Protein AF-A0A3C7Z997-F1 (afdb_monomer)

Solvent-accessible surface area (backbone atoms only — not comparable to full-atom values): 14525 Å² total; per-residue (Å²): 132,84,80,77,73,88,66,77,53,69,56,39,56,53,52,32,52,53,44,52,52,50,52,52,46,49,53,51,42,45,44,62,68,46,45,50,57,52,56,57,49,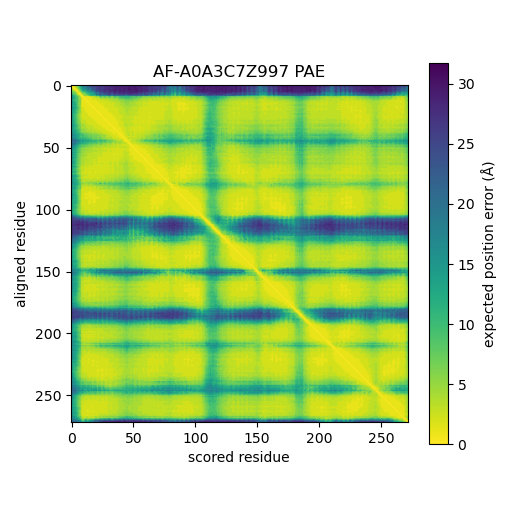61,74,43,88,86,49,63,55,70,59,52,53,50,49,51,52,48,51,50,46,44,67,45,44,28,28,52,53,24,19,54,45,26,30,70,34,44,67,58,92,52,65,60,56,24,52,26,28,5,39,51,32,15,56,36,24,48,30,35,28,52,28,32,41,59,76,42,60,67,87,73,80,65,67,91,76,50,95,62,66,59,71,61,49,51,38,41,48,50,20,33,54,53,29,44,50,55,48,48,53,51,28,54,57,46,42,76,71,57,61,76,74,68,55,56,68,75,36,64,71,54,38,50,50,40,50,51,19,47,53,38,44,61,48,43,61,57,66,78,38,57,94,72,67,64,83,82,57,55,59,72,54,48,54,58,51,50,43,25,50,52,40,32,65,70,50,63,85,51,101,62,55,75,61,37,41,46,44,50,12,45,52,48,34,48,56,14,51,54,41,21,55,43,38,35,53,53,37,52,74,70,66,48,58,83,73,68,30,53,56,61,11,50,51,52,10,50,50,52,27,50,50,53,52,50,64,62,66,60,80,128

Structure (mmCIF, N/CA/C/O backbone):
data_AF-A0A3C7Z997-F1
#
_entry.id   AF-A0A3C7Z997-F1
#
loop_
_atom_site.group_PDB
_atom_site.id
_atom_site.type_symbol
_atom_site.label_atom_id
_atom_site.label_alt_id
_atom_site.label_comp_id
_atom_site.label_asym_id
_atom_site.label_entity_id
_atom_site.label_seq_id
_atom_site.pdbx_PDB_ins_code
_atom_site.Cartn_x
_atom_site.Cartn_y
_atom_site.Cartn_z
_atom_site.occupancy
_atom_site.B_iso_or_equiv
_atom_site.auth_seq_id
_atom_site.auth_comp_id
_atom_site.auth_asym_id
_atom_site.auth_atom_id
_atom_site.pdbx_PDB_model_num
ATOM 1 N N . MET A 1 1 ? -17.925 -1.726 36.553 1.00 39.44 1 MET A N 1
ATOM 2 C CA . MET A 1 1 ? -17.109 -1.584 35.320 1.00 39.44 1 MET A CA 1
ATOM 3 C C . MET A 1 1 ? -16.508 -2.938 34.944 1.00 39.44 1 MET A C 1
ATOM 5 O O . MET A 1 1 ? -15.571 -3.377 35.598 1.00 39.44 1 MET A O 1
ATOM 9 N N . LYS A 1 2 ? -17.053 -3.644 33.942 1.00 30.91 2 LYS A N 1
ATOM 10 C CA . LYS A 1 2 ? -16.451 -4.901 33.456 1.00 30.91 2 LYS A CA 1
ATOM 11 C C . LYS A 1 2 ? -15.163 -4.574 32.692 1.00 30.91 2 LYS A C 1
ATOM 13 O O . LYS A 1 2 ? -15.223 -3.884 31.678 1.00 30.91 2 LYS A O 1
ATOM 18 N N . LYS A 1 3 ? -14.017 -5.065 33.182 1.00 34.75 3 LYS A N 1
ATOM 19 C CA . LYS A 1 3 ? -12.749 -5.108 32.436 1.00 34.75 3 LYS A CA 1
ATOM 20 C C . LYS A 1 3 ? -13.008 -5.862 31.131 1.00 34.75 3 LYS A C 1
ATOM 22 O O . LYS A 1 3 ? -13.221 -7.070 31.147 1.00 34.75 3 LYS A O 1
ATOM 27 N N . THR A 1 4 ? -13.044 -5.152 30.009 1.00 37.94 4 THR A N 1
ATOM 28 C CA . THR A 1 4 ? -13.045 -5.775 28.687 1.00 37.94 4 THR A CA 1
ATOM 29 C C . THR A 1 4 ? -11.708 -6.489 28.521 1.00 37.94 4 THR A C 1
ATOM 31 O O . THR A 1 4 ? -10.643 -5.874 28.572 1.00 37.94 4 THR A O 1
ATOM 34 N N . ASN A 1 5 ? -11.773 -7.818 28.439 1.00 34.97 5 ASN A N 1
ATOM 35 C CA . ASN A 1 5 ? -10.609 -8.687 28.412 1.00 34.97 5 ASN A CA 1
ATOM 36 C C . ASN A 1 5 ? -9.626 -8.285 27.311 1.00 34.97 5 ASN A C 1
ATOM 38 O O . ASN A 1 5 ? -9.986 -7.929 26.191 1.00 34.97 5 ASN A O 1
ATOM 42 N N . ASN A 1 6 ? -8.352 -8.343 27.684 1.00 43.28 6 ASN A N 1
ATOM 43 C CA . ASN A 1 6 ? -7.211 -7.836 26.943 1.00 43.28 6 ASN A CA 1
ATOM 44 C C . ASN A 1 6 ? -6.765 -8.735 25.778 1.00 43.28 6 ASN A C 1
ATOM 46 O O . ASN A 1 6 ? -5.606 -8.672 25.377 1.00 43.28 6 ASN A O 1
ATOM 50 N N . THR A 1 7 ? -7.655 -9.533 25.199 1.00 44.59 7 THR A N 1
ATOM 51 C CA . THR A 1 7 ? -7.336 -10.355 24.033 1.00 44.59 7 THR A CA 1
ATOM 52 C C . THR A 1 7 ? -7.136 -9.478 22.791 1.00 44.59 7 THR A C 1
ATOM 54 O O . THR A 1 7 ? -7.883 -8.515 22.583 1.00 44.59 7 THR A O 1
ATOM 57 N N . PRO A 1 8 ? -6.127 -9.770 21.949 1.00 55.41 8 PRO A N 1
ATOM 58 C CA . PRO A 1 8 ? -6.068 -9.216 20.604 1.00 55.41 8 PRO A CA 1
ATOM 59 C C . PRO A 1 8 ? -7.380 -9.534 19.902 1.00 55.41 8 PRO A C 1
ATOM 61 O O . PRO A 1 8 ? -7.792 -10.697 19.875 1.00 55.41 8 PRO A O 1
ATOM 64 N N . THR A 1 9 ? -8.041 -8.531 19.333 1.00 76.75 9 THR A N 1
ATOM 65 C CA . THR A 1 9 ? -9.209 -8.816 18.505 1.00 76.75 9 THR A CA 1
ATOM 66 C C . THR A 1 9 ? -8.720 -9.617 17.298 1.00 76.75 9 THR A C 1
ATOM 68 O O . THR A 1 9 ? -7.679 -9.311 16.711 1.00 76.75 9 THR A O 1
ATOM 71 N N . LEU A 1 10 ? -9.445 -10.676 16.934 1.00 82.69 10 LEU A N 1
ATOM 72 C CA . LEU A 1 10 ? -9.149 -11.502 15.757 1.00 82.69 10 LEU A CA 1
ATOM 73 C C . LEU A 1 10 ? -8.899 -10.631 14.507 1.00 82.69 10 LEU A C 1
ATOM 75 O O . LEU A 1 10 ? -8.001 -10.903 13.716 1.00 82.69 10 LEU A O 1
ATOM 79 N N . ARG A 1 11 ? -9.616 -9.505 14.413 1.00 83.88 11 ARG A N 1
ATOM 80 C CA . ARG A 1 11 ? -9.457 -8.461 13.397 1.00 83.88 11 ARG A CA 1
ATOM 81 C C . ARG A 1 11 ? -8.046 -7.873 13.296 1.00 83.88 11 ARG A C 1
ATOM 83 O O . ARG A 1 11 ? -7.573 -7.677 12.176 1.00 83.88 11 ARG A O 1
ATOM 90 N N . HIS A 1 12 ? -7.383 -7.580 14.419 1.00 90.12 12 HIS A N 1
ATOM 91 C CA . HIS A 1 12 ? -6.012 -7.057 14.396 1.00 90.12 12 HIS A CA 1
ATOM 92 C C . HIS A 1 12 ? -5.077 -8.089 13.766 1.00 90.12 12 HIS A C 1
ATOM 94 O O . HIS A 1 12 ? -4.364 -7.772 12.822 1.00 90.12 12 HIS A O 1
ATOM 100 N N . LYS A 1 13 ? -5.170 -9.348 14.217 1.00 90.75 13 LYS A N 1
ATOM 101 C CA . LYS A 1 13 ? -4.348 -10.449 13.699 1.00 90.75 13 LYS A CA 1
ATOM 102 C C . LYS A 1 13 ? -4.553 -10.665 12.200 1.00 90.75 13 LYS A C 1
ATOM 104 O O . LYS A 1 13 ? -3.574 -10.713 11.470 1.00 90.75 13 LYS A O 1
ATOM 109 N N . ILE A 1 14 ? -5.806 -10.746 11.743 1.00 92.25 14 ILE A N 1
ATOM 110 C CA . ILE A 1 14 ? -6.120 -10.945 10.319 1.00 92.25 14 ILE A CA 1
ATOM 111 C C . ILE A 1 14 ? -5.542 -9.803 9.478 1.00 92.25 14 ILE A C 1
ATOM 113 O O . ILE A 1 14 ? -4.886 -10.057 8.477 1.00 92.25 14 ILE A O 1
ATOM 117 N N . THR A 1 15 ? -5.732 -8.549 9.898 1.00 94.12 15 THR A N 1
ATOM 118 C CA . THR A 1 15 ? -5.207 -7.400 9.141 1.00 94.12 15 THR A CA 1
ATOM 119 C C . THR A 1 15 ? -3.686 -7.402 9.094 1.00 94.12 15 THR A C 1
ATOM 121 O O . THR A 1 15 ? -3.120 -7.146 8.040 1.00 94.12 15 THR A O 1
ATOM 124 N N . THR A 1 16 ? -3.023 -7.734 10.201 1.00 95.44 16 THR A N 1
ATOM 125 C CA . THR A 1 16 ? -1.563 -7.836 10.238 1.00 95.44 16 THR A CA 1
ATOM 126 C C . THR A 1 16 ? -1.045 -8.940 9.315 1.00 95.44 16 THR A C 1
ATOM 128 O O . THR A 1 16 ? -0.110 -8.696 8.562 1.00 95.44 16 THR A O 1
ATOM 131 N N . ILE A 1 17 ? -1.672 -10.123 9.321 1.00 95.44 17 ILE A N 1
ATOM 132 C CA . ILE A 1 17 ? -1.280 -11.246 8.451 1.00 95.44 17 ILE A CA 1
ATOM 133 C C . ILE A 1 17 ? -1.425 -10.862 6.977 1.00 95.44 17 ILE A C 1
ATOM 135 O O . ILE A 1 17 ? -0.476 -11.026 6.216 1.00 95.44 17 ILE A O 1
ATOM 139 N N . PHE A 1 18 ? -2.576 -10.308 6.583 1.00 95.94 18 PHE A N 1
ATOM 140 C CA . PHE A 1 18 ? -2.790 -9.861 5.204 1.00 95.94 18 PHE A CA 1
ATOM 141 C C . PHE A 1 18 ? -1.840 -8.726 4.815 1.00 95.94 18 PHE A C 1
ATOM 143 O O . PHE A 1 18 ? -1.310 -8.743 3.712 1.00 95.94 18 PHE A O 1
ATOM 150 N N . GLY A 1 19 ? -1.573 -7.777 5.716 1.00 96.06 19 GLY A N 1
ATOM 151 C CA . GLY A 1 19 ? -0.616 -6.698 5.474 1.00 96.06 19 GLY A CA 1
ATOM 152 C C . GLY A 1 19 ? 0.798 -7.210 5.203 1.00 96.06 19 GLY A C 1
ATOM 153 O O . GLY A 1 19 ? 1.418 -6.792 4.231 1.00 96.06 19 GLY A O 1
ATOM 154 N N . TYR A 1 20 ? 1.295 -8.152 6.009 1.00 97.00 20 TYR A N 1
ATOM 155 C CA . TYR A 1 20 ? 2.614 -8.753 5.787 1.00 97.00 20 TYR A CA 1
ATOM 156 C C . TYR A 1 20 ? 2.667 -9.615 4.529 1.00 97.00 20 TYR A C 1
ATOM 158 O O . TYR A 1 20 ? 3.637 -9.527 3.781 1.00 97.00 20 TYR A O 1
ATOM 166 N N . ALA A 1 21 ? 1.631 -10.421 4.282 1.00 96.81 21 ALA A N 1
ATOM 167 C CA . ALA A 1 21 ? 1.555 -11.252 3.086 1.00 96.81 21 ALA A CA 1
ATOM 168 C C . ALA A 1 21 ? 1.551 -10.393 1.814 1.00 96.81 21 ALA A C 1
ATOM 170 O O . ALA A 1 21 ? 2.314 -10.670 0.894 1.00 96.81 21 ALA A O 1
ATOM 171 N N . LEU A 1 22 ? 0.761 -9.314 1.792 1.00 94.94 22 LEU A N 1
ATOM 172 C CA . LEU A 1 22 ? 0.744 -8.371 0.677 1.00 94.94 22 LEU A CA 1
ATOM 173 C C . LEU A 1 22 ? 2.076 -7.657 0.509 1.00 94.94 22 LEU A C 1
ATOM 175 O O . LEU A 1 22 ? 2.561 -7.572 -0.609 1.00 94.94 22 LEU A O 1
ATOM 179 N N . PHE A 1 23 ? 2.694 -7.181 1.591 1.00 95.56 23 PHE A N 1
ATOM 180 C CA . PHE A 1 23 ? 4.002 -6.538 1.498 1.00 95.56 23 PHE A CA 1
ATOM 181 C C . PHE A 1 23 ? 5.059 -7.487 0.914 1.00 95.56 23 PHE A C 1
ATOM 183 O O . PHE A 1 23 ? 5.775 -7.113 -0.011 1.00 95.56 23 PHE A O 1
ATOM 190 N N . GLY A 1 24 ? 5.109 -8.736 1.389 1.00 96.44 24 GLY A N 1
ATOM 191 C CA . GLY A 1 24 ? 5.995 -9.758 0.831 1.00 96.44 24 GLY A CA 1
ATOM 192 C C . GLY A 1 24 ? 5.706 -10.046 -0.645 1.00 96.44 24 GLY A C 1
ATOM 193 O O . GLY A 1 24 ? 6.636 -10.140 -1.441 1.00 96.44 24 GLY A O 1
ATOM 194 N N . ALA A 1 25 ? 4.429 -10.118 -1.025 1.00 95.38 25 ALA A N 1
ATOM 195 C CA . ALA A 1 25 ? 4.017 -10.327 -2.408 1.00 95.38 25 ALA A CA 1
ATOM 196 C C . ALA A 1 25 ? 4.357 -9.133 -3.321 1.00 95.38 25 ALA A C 1
ATOM 198 O O . ALA A 1 25 ? 4.796 -9.356 -4.443 1.00 95.38 25 ALA A O 1
ATOM 199 N N . VAL A 1 26 ? 4.246 -7.887 -2.842 1.00 94.12 26 VAL A N 1
ATOM 200 C CA . VAL A 1 26 ? 4.698 -6.683 -3.568 1.00 94.12 26 VAL A CA 1
ATOM 201 C C . VAL A 1 26 ? 6.207 -6.724 -3.803 1.00 94.12 26 VAL A C 1
ATOM 203 O O . VAL A 1 26 ? 6.654 -6.496 -4.925 1.00 94.12 26 VAL A O 1
ATOM 206 N N . VAL A 1 27 ? 6.996 -7.044 -2.771 1.00 95.06 27 VAL A N 1
ATOM 207 C CA . VAL A 1 27 ? 8.458 -7.164 -2.900 1.00 95.06 27 VAL A CA 1
ATOM 208 C C . VAL A 1 27 ? 8.819 -8.261 -3.899 1.00 95.06 27 VAL A C 1
ATOM 210 O O . VAL A 1 27 ? 9.643 -8.037 -4.781 1.00 95.06 27 VAL A O 1
ATOM 213 N N . LEU A 1 28 ? 8.182 -9.430 -3.800 1.00 95.00 28 LEU A N 1
ATOM 214 C CA . LEU A 1 28 ? 8.414 -10.537 -4.724 1.00 95.00 28 LEU A CA 1
ATOM 215 C C . LEU A 1 28 ? 8.028 -10.172 -6.163 1.00 95.00 28 LEU A C 1
ATOM 217 O O . LEU A 1 28 ? 8.800 -10.442 -7.079 1.00 95.00 28 LEU A O 1
ATOM 221 N N . SER A 1 29 ? 6.874 -9.527 -6.349 1.00 92.88 29 SER A N 1
ATOM 222 C CA . SER A 1 29 ? 6.425 -9.019 -7.646 1.00 92.88 29 SER A CA 1
ATOM 223 C C . SER A 1 29 ? 7.482 -8.097 -8.243 1.00 92.88 29 SER A C 1
ATOM 225 O O . SER A 1 29 ? 7.965 -8.358 -9.334 1.00 92.88 29 SER A O 1
ATOM 227 N N . PHE A 1 30 ? 7.944 -7.095 -7.493 1.00 91.31 30 PHE A N 1
ATOM 228 C CA . PHE A 1 30 ? 8.973 -6.157 -7.946 1.00 91.31 30 PHE A CA 1
ATOM 229 C C . PHE A 1 30 ? 10.302 -6.820 -8.315 1.00 91.31 30 PHE A C 1
ATOM 231 O O . PHE A 1 30 ? 10.925 -6.459 -9.317 1.00 91.31 30 PHE A O 1
ATOM 238 N N . LEU A 1 31 ? 10.746 -7.803 -7.528 1.00 92.75 31 LEU A N 1
ATOM 239 C CA . LEU A 1 31 ? 11.954 -8.557 -7.851 1.00 92.75 31 LEU A CA 1
ATOM 240 C C . LEU A 1 31 ? 11.816 -9.255 -9.209 1.00 92.75 31 LEU A C 1
ATOM 242 O O . LEU A 1 31 ? 12.738 -9.204 -10.020 1.00 92.75 31 LEU A O 1
ATOM 246 N N . LEU A 1 32 ? 10.664 -9.870 -9.470 1.00 90.69 32 LEU A N 1
ATOM 247 C CA . LEU A 1 32 ? 10.436 -10.673 -10.667 1.00 90.69 32 LEU A CA 1
ATOM 248 C C . LEU A 1 32 ? 10.089 -9.835 -11.903 1.00 90.69 32 LEU A C 1
ATOM 250 O O . LEU A 1 32 ? 10.539 -10.167 -12.997 1.00 90.69 32 LEU A O 1
ATOM 254 N N . THR A 1 33 ? 9.347 -8.740 -11.743 1.00 87.94 33 THR A N 1
ATOM 255 C CA . THR A 1 33 ? 8.864 -7.916 -12.861 1.00 87.94 33 THR A CA 1
ATOM 256 C C . THR A 1 33 ? 9.780 -6.748 -13.194 1.00 87.94 33 THR A C 1
ATOM 258 O O . THR A 1 33 ? 9.736 -6.248 -14.313 1.00 87.94 33 THR A O 1
ATOM 261 N N . THR A 1 34 ? 10.616 -6.308 -12.251 1.00 86.69 34 THR A N 1
ATOM 262 C CA . THR A 1 34 ? 11.491 -5.144 -12.446 1.00 86.69 34 THR A CA 1
ATOM 263 C C . THR A 1 34 ? 12.958 -5.519 -12.314 1.00 86.69 34 THR A C 1
ATOM 265 O O . THR A 1 34 ? 13.732 -5.298 -13.244 1.00 86.69 34 THR A O 1
ATOM 268 N N . VAL A 1 35 ? 13.366 -6.122 -11.192 1.00 88.50 35 VAL A N 1
ATOM 269 C CA . VAL A 1 35 ? 14.794 -6.372 -10.933 1.00 88.50 35 VAL A CA 1
ATOM 270 C C . VAL A 1 35 ? 15.366 -7.420 -11.884 1.00 88.50 35 VAL A C 1
ATOM 272 O O . VAL A 1 35 ? 16.387 -7.156 -12.512 1.00 88.50 35 VAL A O 1
ATOM 275 N N . VAL A 1 36 ? 14.721 -8.580 -12.040 1.00 89.38 36 VAL A N 1
ATOM 276 C CA . VAL A 1 36 ? 15.206 -9.656 -12.924 1.00 89.38 36 VAL A CA 1
ATOM 277 C C . VAL A 1 36 ? 15.355 -9.179 -14.380 1.00 89.38 36 VAL A C 1
ATOM 279 O O . VAL A 1 36 ? 16.452 -9.331 -14.929 1.00 89.38 36 VAL A O 1
ATOM 282 N N . PRO A 1 37 ? 14.345 -8.535 -15.004 1.00 85.88 37 PRO A N 1
ATOM 283 C CA . PRO A 1 37 ? 14.499 -7.985 -16.348 1.00 85.88 37 PRO A CA 1
ATOM 284 C C . PRO A 1 37 ? 15.606 -6.929 -16.441 1.00 85.88 37 PRO A C 1
ATOM 286 O O . PRO A 1 37 ? 16.422 -6.977 -17.361 1.00 85.88 37 PRO A O 1
ATOM 289 N N . MET A 1 38 ? 15.711 -6.012 -15.477 1.00 85.50 38 MET A N 1
ATOM 290 C CA . MET A 1 38 ? 16.753 -4.978 -15.506 1.00 85.50 38 MET A CA 1
ATOM 291 C C . MET A 1 38 ? 18.163 -5.545 -15.321 1.00 85.50 38 MET A C 1
ATOM 293 O O . MET A 1 38 ? 19.098 -5.085 -15.970 1.00 85.50 38 MET A O 1
ATOM 297 N N . VAL A 1 39 ? 18.335 -6.575 -14.492 1.00 87.50 39 VAL A N 1
ATOM 298 C CA . VAL A 1 39 ? 19.620 -7.271 -14.350 1.00 87.50 39 VAL A CA 1
ATOM 299 C C . VAL A 1 39 ? 19.989 -7.996 -15.643 1.00 87.50 39 VAL A C 1
ATOM 301 O O . VAL A 1 39 ? 21.152 -7.959 -16.037 1.00 87.50 39 VAL A O 1
ATOM 304 N N . SER A 1 40 ? 19.023 -8.585 -16.356 1.00 84.88 40 SER A N 1
ATOM 305 C CA . SER A 1 40 ? 19.290 -9.177 -17.676 1.00 84.88 40 SER A CA 1
ATOM 306 C C . SER A 1 40 ? 19.808 -8.137 -18.680 1.00 84.88 40 SER A C 1
ATOM 308 O O . SER A 1 40 ? 20.700 -8.432 -19.472 1.00 84.88 40 SER A O 1
ATOM 310 N N . ALA A 1 41 ? 19.357 -6.881 -18.573 1.00 82.62 41 ALA A N 1
ATOM 311 C CA . ALA A 1 41 ? 19.834 -5.792 -19.421 1.00 82.62 41 ALA A CA 1
ATOM 312 C C . ALA A 1 41 ? 21.318 -5.434 -19.187 1.00 82.62 41 ALA A C 1
ATOM 314 O O . ALA A 1 41 ? 21.957 -4.870 -20.074 1.00 82.62 41 ALA A O 1
ATOM 315 N N . LEU A 1 42 ? 21.903 -5.804 -18.039 1.00 84.62 42 LEU A N 1
ATOM 316 C CA . LEU A 1 42 ? 23.336 -5.625 -17.763 1.00 84.62 42 LEU A CA 1
ATOM 317 C C . LEU A 1 42 ? 24.226 -6.563 -18.593 1.00 84.62 42 LEU A C 1
ATOM 319 O O . LEU A 1 42 ? 25.432 -6.336 -18.679 1.00 84.62 42 LEU A O 1
ATOM 323 N N . GLN A 1 43 ? 23.659 -7.605 -19.207 1.00 87.62 43 GLN A N 1
ATOM 324 C CA . GLN A 1 43 ? 24.406 -8.537 -20.057 1.00 87.62 43 GLN A CA 1
ATOM 325 C C . GLN A 1 43 ? 24.753 -7.935 -21.428 1.00 87.62 43 GLN A C 1
ATOM 327 O O . GLN A 1 43 ? 25.654 -8.430 -22.103 1.00 87.62 43 GLN A O 1
ATOM 332 N N . TYR A 1 44 ? 24.084 -6.851 -21.837 1.00 85.50 44 TYR A N 1
ATOM 333 C CA . TYR A 1 44 ? 24.376 -6.163 -23.091 1.00 85.50 44 TYR A CA 1
ATOM 334 C C . TYR A 1 44 ? 25.528 -5.170 -22.913 1.00 85.50 44 TYR A C 1
ATOM 336 O O . TYR A 1 44 ? 25.486 -4.276 -22.069 1.00 85.50 44 TYR A O 1
ATOM 344 N N . THR A 1 45 ? 26.554 -5.291 -23.751 1.00 80.81 45 THR A N 1
ATOM 345 C CA . THR A 1 45 ? 27.763 -4.449 -23.702 1.00 80.81 45 THR A CA 1
ATOM 346 C C . THR A 1 45 ? 27.508 -2.987 -24.068 1.00 80.81 45 THR A C 1
ATOM 348 O O . THR A 1 45 ? 28.292 -2.118 -23.699 1.00 80.81 45 THR A O 1
ATOM 351 N N . THR A 1 46 ? 26.407 -2.698 -24.764 1.00 83.19 46 THR A N 1
ATOM 352 C CA . THR A 1 46 ? 25.978 -1.342 -25.137 1.00 83.19 46 THR A CA 1
ATOM 353 C C . THR A 1 46 ? 25.150 -0.650 -24.052 1.00 83.19 46 THR A C 1
ATOM 355 O O . THR A 1 46 ? 24.848 0.539 -24.173 1.00 83.19 46 THR A O 1
ATOM 358 N N . ALA A 1 47 ? 24.765 -1.367 -22.992 1.00 79.19 47 ALA A N 1
ATOM 359 C CA . ALA A 1 47 ? 23.957 -0.816 -21.918 1.00 79.19 47 ALA A CA 1
ATOM 360 C C . ALA A 1 47 ? 24.770 0.139 -21.031 1.00 79.19 47 ALA A C 1
ATOM 362 O O . ALA A 1 47 ? 25.955 -0.057 -20.777 1.00 79.19 47 ALA A O 1
ATOM 363 N N . ARG A 1 48 ? 24.111 1.169 -20.492 1.00 83.12 48 ARG A N 1
ATOM 364 C CA . ARG A 1 48 ? 24.700 2.040 -19.464 1.00 83.12 48 ARG A CA 1
ATOM 365 C C . ARG A 1 48 ? 24.494 1.404 -18.086 1.00 83.12 48 ARG A C 1
ATOM 367 O O . ARG A 1 48 ? 23.523 1.731 -17.403 1.00 83.12 48 ARG A O 1
ATOM 374 N N . HIS A 1 49 ? 25.389 0.504 -17.668 1.00 84.38 49 HIS A N 1
ATOM 375 C CA . HIS A 1 49 ? 25.263 -0.280 -16.421 1.00 84.38 49 HIS A CA 1
ATOM 376 C C . HIS A 1 49 ? 24.979 0.578 -15.185 1.00 84.38 49 HIS A C 1
ATOM 378 O O . HIS A 1 49 ? 24.098 0.243 -14.396 1.00 84.38 49 HIS A O 1
ATOM 384 N N . ALA A 1 50 ? 25.669 1.715 -15.047 1.00 82.81 50 ALA A N 1
ATOM 385 C CA . ALA A 1 50 ? 25.461 2.642 -13.935 1.00 82.81 50 ALA A CA 1
ATOM 386 C C . ALA A 1 50 ? 24.009 3.152 -13.861 1.00 82.81 50 ALA A C 1
ATOM 388 O O . ALA A 1 50 ? 23.429 3.193 -12.779 1.00 82.81 50 ALA A O 1
ATOM 389 N N . ASN A 1 51 ? 23.391 3.464 -15.005 1.00 82.75 51 ASN A N 1
ATOM 390 C CA . ASN A 1 51 ? 22.007 3.941 -15.049 1.00 82.75 51 ASN A CA 1
ATOM 391 C C .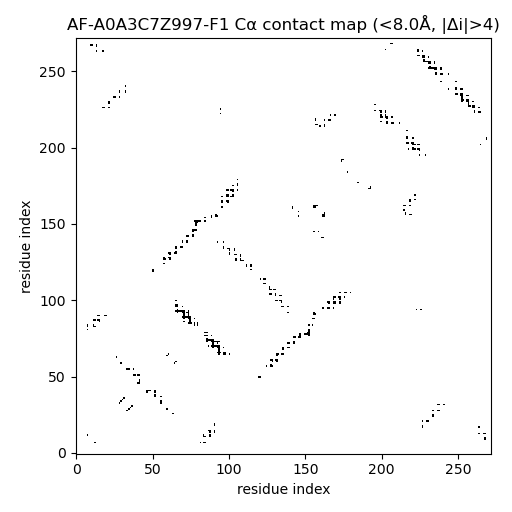 ASN A 1 51 ? 21.030 2.837 -14.641 1.00 82.75 51 ASN A C 1
ATOM 393 O O . ASN A 1 51 ? 20.112 3.096 -13.871 1.00 82.75 51 ASN A O 1
ATOM 397 N N . ILE A 1 52 ? 21.247 1.606 -15.107 1.00 82.88 52 ILE A N 1
ATOM 398 C CA . ILE A 1 52 ? 20.409 0.455 -14.747 1.00 82.88 52 ILE A CA 1
ATOM 399 C C . ILE A 1 52 ? 20.463 0.198 -13.236 1.00 82.88 52 ILE A C 1
ATOM 401 O O . ILE A 1 52 ? 19.422 0.045 -12.600 1.00 82.88 52 ILE A O 1
ATOM 405 N N . ILE A 1 53 ? 21.659 0.210 -12.639 1.00 86.06 53 ILE A N 1
ATOM 406 C CA . ILE A 1 53 ? 21.834 0.010 -11.193 1.00 86.06 53 ILE A CA 1
ATOM 407 C C . ILE A 1 53 ? 21.117 1.111 -10.403 1.00 86.06 53 ILE A C 1
ATOM 409 O O . ILE A 1 53 ? 20.378 0.816 -9.463 1.00 86.06 53 ILE A O 1
ATOM 413 N N . VAL A 1 54 ? 21.296 2.375 -10.798 1.00 85.56 54 VAL A N 1
ATOM 414 C CA . VAL A 1 54 ? 20.626 3.512 -10.151 1.00 85.56 54 VAL A CA 1
ATOM 415 C C . VAL A 1 54 ? 19.105 3.385 -10.256 1.00 85.56 54 VAL A C 1
ATOM 417 O O . VAL A 1 54 ? 18.419 3.595 -9.260 1.00 85.56 54 VAL A O 1
ATOM 420 N N . LEU A 1 55 ? 18.570 2.984 -11.413 1.00 82.69 55 LEU A N 1
ATOM 421 C CA . LEU A 1 55 ? 17.132 2.778 -11.606 1.00 82.69 55 LEU A CA 1
ATOM 422 C C . LEU A 1 55 ? 16.570 1.692 -10.686 1.00 82.69 55 LEU A C 1
ATOM 424 O O . LEU A 1 55 ? 15.556 1.923 -10.029 1.00 82.69 55 LEU A O 1
ATOM 428 N N . ILE A 1 56 ? 17.249 0.546 -10.581 1.00 87.69 56 ILE A N 1
ATOM 429 C CA . ILE A 1 56 ? 16.845 -0.536 -9.672 1.00 87.69 56 ILE A CA 1
ATOM 430 C C . ILE A 1 56 ? 16.765 -0.019 -8.231 1.00 87.69 56 ILE A C 1
ATOM 432 O O . ILE A 1 56 ? 15.770 -0.259 -7.547 1.00 87.69 56 ILE A O 1
ATOM 436 N N .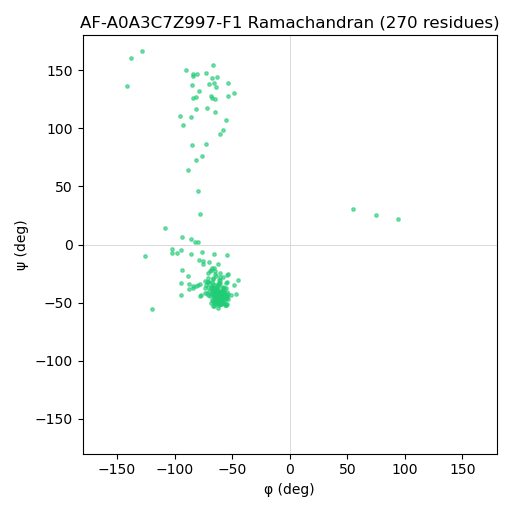 ILE A 1 57 ? 17.785 0.717 -7.774 1.00 89.12 57 ILE A N 1
ATOM 437 C CA . ILE A 1 57 ? 17.831 1.268 -6.412 1.00 89.12 57 ILE A CA 1
ATOM 438 C C . ILE A 1 57 ? 16.692 2.265 -6.195 1.00 89.12 57 ILE A C 1
ATOM 440 O O . ILE A 1 57 ? 15.978 2.173 -5.198 1.00 89.12 57 ILE A O 1
ATOM 444 N N . VAL A 1 58 ? 16.503 3.204 -7.121 1.00 88.12 58 VAL A N 1
ATOM 445 C CA . VAL A 1 58 ? 15.473 4.245 -7.018 1.00 88.12 58 VAL A CA 1
ATOM 446 C C . VAL A 1 58 ? 14.081 3.628 -6.971 1.00 88.12 58 VAL A C 1
ATOM 448 O O . VAL A 1 58 ? 13.291 3.999 -6.107 1.00 88.12 58 VAL A O 1
ATOM 451 N N . PHE A 1 59 ? 13.787 2.651 -7.830 1.00 87.06 59 PHE A N 1
ATOM 452 C CA . PHE A 1 59 ? 12.491 1.978 -7.820 1.00 87.06 59 PHE A CA 1
ATOM 453 C C . PHE A 1 59 ? 12.284 1.121 -6.572 1.00 87.06 59 PHE A C 1
ATOM 455 O O . PHE A 1 59 ? 11.193 1.134 -6.005 1.00 87.06 59 PHE A O 1
ATOM 462 N N . ALA A 1 60 ? 13.325 0.439 -6.085 1.00 90.12 60 ALA A N 1
ATOM 463 C CA . ALA A 1 60 ? 13.243 -0.313 -4.836 1.00 90.12 60 ALA A CA 1
ATOM 464 C C . ALA A 1 60 ? 12.940 0.616 -3.651 1.00 90.12 60 ALA A C 1
ATOM 466 O O . ALA A 1 60 ? 12.065 0.326 -2.835 1.00 90.12 60 ALA A O 1
ATOM 467 N N . VAL A 1 61 ? 13.624 1.762 -3.578 1.00 90.25 61 VAL A N 1
ATOM 468 C CA . VAL A 1 61 ? 13.377 2.791 -2.561 1.00 90.25 61 VAL A CA 1
ATOM 469 C C . VAL A 1 61 ? 11.960 3.346 -2.691 1.00 90.25 61 VAL A C 1
ATOM 471 O O . VAL A 1 61 ? 11.255 3.416 -1.687 1.00 90.25 61 VAL A O 1
ATOM 474 N N . ALA A 1 62 ? 11.519 3.684 -3.903 1.00 87.62 62 ALA A N 1
ATOM 475 C CA . ALA A 1 62 ? 10.189 4.231 -4.155 1.00 87.62 62 ALA A CA 1
ATOM 476 C C . ALA A 1 62 ? 9.064 3.277 -3.743 1.00 87.62 62 ALA A C 1
ATOM 478 O O . ALA A 1 62 ? 8.090 3.698 -3.120 1.00 87.62 62 ALA A O 1
ATOM 479 N N . LEU A 1 63 ? 9.224 1.987 -4.034 1.00 88.56 63 LEU A N 1
ATOM 480 C CA . LEU A 1 63 ? 8.209 0.981 -3.753 1.00 88.56 63 LEU A CA 1
ATOM 481 C C . LEU A 1 63 ? 8.173 0.563 -2.277 1.00 88.56 63 LEU A C 1
ATOM 483 O O . LEU A 1 63 ? 7.101 0.414 -1.692 1.00 88.56 63 LEU A O 1
ATOM 487 N N . ILE A 1 64 ? 9.340 0.329 -1.673 1.00 92.38 64 ILE A N 1
ATOM 488 C CA . ILE A 1 64 ? 9.442 -0.366 -0.382 1.00 92.38 64 ILE A CA 1
ATOM 489 C C . ILE A 1 64 ? 9.495 0.627 0.779 1.00 92.38 64 ILE A C 1
ATOM 491 O O . ILE A 1 64 ? 8.846 0.421 1.812 1.00 92.38 64 ILE A O 1
ATOM 495 N N . LEU A 1 65 ? 10.275 1.701 0.633 1.00 94.19 65 LEU A N 1
ATOM 496 C CA . LEU A 1 65 ? 10.640 2.555 1.758 1.00 94.19 65 LEU A CA 1
ATOM 497 C C . LEU A 1 65 ? 9.441 3.279 2.393 1.00 94.19 65 LEU A C 1
ATOM 499 O O . LEU A 1 65 ? 9.369 3.259 3.623 1.00 94.19 65 LEU A O 1
ATOM 503 N N . PRO A 1 66 ? 8.473 3.858 1.647 1.00 93.69 66 PRO A N 1
ATOM 504 C CA . PRO A 1 66 ? 7.335 4.545 2.260 1.00 93.69 66 PRO A CA 1
ATOM 505 C C . PRO A 1 66 ? 6.529 3.645 3.199 1.00 93.69 66 PRO A C 1
ATOM 507 O O . PRO A 1 66 ? 6.243 4.027 4.337 1.00 93.69 66 PRO A O 1
ATOM 510 N N . ALA A 1 67 ? 6.192 2.436 2.742 1.00 94.50 67 ALA A N 1
ATOM 511 C CA . ALA A 1 67 ? 5.396 1.486 3.507 1.00 94.50 67 ALA A CA 1
ATOM 512 C C . ALA A 1 67 ? 6.177 0.934 4.708 1.00 94.50 67 ALA A C 1
ATOM 514 O O . ALA A 1 67 ? 5.639 0.898 5.816 1.00 94.50 67 ALA A O 1
ATOM 515 N N . LEU A 1 68 ? 7.448 0.559 4.515 1.00 96.06 68 LEU A N 1
ATOM 516 C CA . LEU A 1 68 ? 8.289 0.003 5.577 1.00 96.06 68 LEU A CA 1
ATOM 517 C C . LEU A 1 68 ? 8.615 1.039 6.659 1.00 96.06 68 LEU A C 1
ATOM 519 O O . LEU A 1 68 ? 8.443 0.764 7.846 1.00 96.06 68 LEU A O 1
ATOM 523 N N . ALA A 1 69 ? 9.040 2.242 6.267 1.00 96.88 69 ALA A N 1
ATOM 524 C CA . ALA A 1 69 ? 9.320 3.319 7.211 1.00 96.88 69 ALA A CA 1
ATOM 525 C C . ALA A 1 69 ? 8.057 3.677 8.000 1.00 96.88 69 ALA A C 1
ATOM 527 O O . ALA A 1 69 ? 8.085 3.732 9.227 1.00 96.88 69 ALA A O 1
ATOM 528 N N . SER A 1 70 ? 6.919 3.824 7.321 1.00 96.81 70 SER A N 1
ATOM 529 C CA . SER A 1 70 ? 5.657 4.157 7.986 1.00 96.81 70 SER A CA 1
ATOM 530 C C . SER A 1 70 ? 5.148 3.033 8.881 1.00 96.81 70 SER A C 1
ATOM 532 O O . SER A 1 70 ? 4.576 3.319 9.931 1.00 96.81 70 SER A O 1
ATOM 534 N N . TYR A 1 71 ? 5.404 1.769 8.534 1.00 97.62 71 TYR A N 1
ATOM 535 C CA . TYR A 1 71 ? 5.151 0.641 9.425 1.00 97.62 71 TYR A CA 1
ATOM 536 C C . TYR A 1 71 ? 5.915 0.794 10.744 1.00 97.62 71 TYR A C 1
ATOM 538 O O . TYR A 1 71 ? 5.303 0.730 11.811 1.00 97.62 71 TYR A O 1
ATOM 546 N N . LEU A 1 72 ? 7.222 1.063 10.682 1.00 97.62 72 LEU A N 1
ATOM 547 C CA . LEU A 1 72 ? 8.060 1.246 11.872 1.00 97.62 72 LEU A CA 1
ATOM 548 C C . LEU A 1 72 ? 7.625 2.467 12.693 1.00 97.62 72 LEU A C 1
ATOM 550 O O . LEU A 1 72 ? 7.539 2.398 13.919 1.00 97.62 72 LEU A O 1
ATOM 554 N N . ILE A 1 73 ? 7.288 3.573 12.029 1.00 96.06 73 ILE A N 1
ATOM 555 C CA . ILE A 1 73 ? 6.771 4.790 12.669 1.00 96.06 73 ILE A CA 1
ATOM 556 C C . ILE A 1 73 ? 5.416 4.506 13.364 1.00 96.06 73 ILE A C 1
ATOM 558 O O . ILE A 1 73 ? 5.193 4.922 14.503 1.00 96.06 73 ILE A O 1
ATOM 562 N N . GLY A 1 74 ? 4.501 3.767 12.733 1.00 93.31 74 GLY A N 1
ATOM 563 C CA . GLY A 1 74 ? 3.211 3.386 13.327 1.00 93.31 74 GLY A CA 1
ATOM 564 C C . GLY A 1 74 ? 3.346 2.426 14.518 1.00 93.31 74 GLY A C 1
ATOM 565 O O . GLY A 1 74 ? 2.627 2.547 15.514 1.00 93.31 74 GLY A O 1
ATOM 566 N N . ASP A 1 75 ? 4.293 1.493 14.435 1.00 94.50 75 ASP A N 1
ATOM 567 C CA . ASP A 1 75 ? 4.609 0.531 15.494 1.00 94.50 75 ASP A CA 1
ATOM 568 C C . ASP A 1 75 ? 5.176 1.237 16.738 1.00 94.50 75 ASP A C 1
ATOM 570 O O . ASP A 1 75 ? 4.659 1.080 17.849 1.00 94.50 75 ASP A O 1
ATOM 574 N N . THR A 1 76 ? 6.165 2.110 16.530 1.00 93.44 76 THR A N 1
ATOM 575 C CA . THR A 1 76 ? 6.856 2.873 17.586 1.00 93.44 76 THR A CA 1
ATOM 576 C C . THR A 1 76 ? 5.990 3.960 18.219 1.00 93.44 76 THR A C 1
ATOM 578 O O . THR A 1 76 ? 6.099 4.215 19.416 1.00 93.44 76 THR A O 1
ATOM 581 N N . SER A 1 77 ? 5.081 4.577 17.459 1.00 91.81 77 SER A N 1
ATOM 582 C CA . SER A 1 77 ? 4.159 5.604 17.975 1.00 91.81 77 SER A CA 1
ATOM 583 C C . SER A 1 77 ? 2.990 5.045 18.796 1.00 91.81 77 SER A C 1
ATOM 585 O O . SER A 1 77 ? 2.214 5.808 19.381 1.00 91.81 77 SER A O 1
ATOM 587 N N . THR A 1 78 ? 2.835 3.720 18.863 1.00 91.62 78 THR A N 1
ATOM 588 C CA . THR A 1 78 ? 1.738 3.077 19.590 1.00 91.62 78 THR A CA 1
ATOM 589 C C . THR A 1 78 ? 2.032 2.992 21.091 1.00 91.62 78 THR A C 1
ATOM 591 O O . THR A 1 78 ? 2.898 2.248 21.534 1.00 91.62 78 THR A O 1
ATOM 594 N N . ASN A 1 79 ? 1.226 3.667 21.916 1.00 86.06 79 ASN A N 1
ATOM 595 C CA . ASN A 1 79 ? 1.353 3.652 23.379 1.00 86.06 79 ASN A CA 1
ATOM 596 C C . ASN A 1 79 ? 0.555 2.494 24.010 1.00 86.06 79 ASN A C 1
ATOM 598 O O . ASN A 1 79 ? -0.423 2.692 24.745 1.00 86.06 79 ASN A O 1
ATOM 602 N N . SER A 1 80 ? 0.934 1.254 23.703 1.00 86.38 80 SER A N 1
ATOM 603 C CA . SER A 1 80 ? 0.330 0.040 24.268 1.00 86.38 80 SER A CA 1
ATOM 604 C C . SER A 1 80 ? 1.390 -0.904 24.833 1.00 86.38 80 SER A C 1
ATOM 606 O O . SER A 1 80 ? 2.577 -0.735 24.616 1.00 86.38 80 SER A O 1
ATOM 608 N N . LYS A 1 81 ? 0.954 -1.894 25.617 1.00 85.69 81 LYS A N 1
ATOM 609 C CA . LYS A 1 81 ? 1.786 -3.055 25.980 1.00 85.69 81 LYS A CA 1
ATOM 610 C C . LYS A 1 81 ? 1.488 -4.271 25.095 1.00 85.69 81 LYS A C 1
ATOM 612 O O . LYS A 1 81 ? 2.116 -5.311 25.242 1.00 85.69 81 LYS A O 1
ATOM 617 N N . LYS A 1 82 ? 0.461 -4.192 24.241 1.00 86.00 82 LYS A N 1
ATOM 618 C CA . LYS A 1 82 ? -0.014 -5.319 23.435 1.00 86.00 82 LYS A CA 1
ATOM 619 C C . LYS A 1 82 ? 0.663 -5.301 22.081 1.00 86.00 82 LYS A C 1
ATOM 621 O O . LYS A 1 82 ? 0.201 -4.588 21.198 1.00 86.00 82 LYS A O 1
ATOM 626 N N . GLU A 1 83 ? 1.644 -6.167 21.881 1.00 89.00 83 GLU A N 1
ATOM 627 C CA . GLU A 1 83 ? 2.371 -6.316 20.613 1.00 89.00 83 GLU A CA 1
ATOM 628 C C . GLU A 1 83 ? 1.453 -6.381 19.378 1.00 89.00 83 GLU A C 1
ATOM 630 O O . GLU A 1 83 ? 1.669 -5.700 18.383 1.00 89.00 83 GLU A O 1
ATOM 635 N N . THR A 1 84 ? 0.348 -7.125 19.467 1.00 90.06 84 THR A N 1
ATOM 636 C CA . THR A 1 84 ? -0.637 -7.212 18.372 1.00 90.06 84 THR A CA 1
ATOM 637 C C . THR A 1 84 ? -1.234 -5.871 17.937 1.00 90.06 84 THR A C 1
ATOM 639 O O . THR A 1 84 ? -1.638 -5.743 16.788 1.00 90.06 84 THR A O 1
ATOM 642 N N . LEU A 1 85 ? -1.319 -4.881 18.830 1.00 91.12 85 LEU A N 1
ATOM 643 C CA . LEU A 1 85 ? -1.798 -3.544 18.491 1.00 91.12 85 LEU A CA 1
ATOM 644 C C . LEU A 1 85 ? -0.705 -2.707 17.816 1.00 91.12 85 LEU A C 1
ATOM 646 O O . LEU A 1 85 ? -1.037 -1.943 16.917 1.00 91.12 85 LEU A O 1
ATOM 650 N N . HIS A 1 86 ? 0.561 -2.880 18.208 1.00 93.69 86 HIS A N 1
ATOM 651 C CA . HIS A 1 86 ? 1.698 -2.221 17.557 1.00 93.69 86 HIS A CA 1
ATOM 652 C C . HIS A 1 86 ? 1.801 -2.666 16.100 1.00 93.69 86 HIS A C 1
ATOM 654 O O . HIS A 1 86 ? 1.627 -1.848 15.200 1.00 93.69 86 HIS A O 1
ATOM 660 N N . ARG A 1 87 ? 1.874 -3.984 15.870 1.00 95.19 87 ARG A N 1
ATOM 661 C CA . ARG A 1 87 ? 1.912 -4.568 14.520 1.00 95.19 87 ARG A CA 1
ATOM 662 C C . ARG A 1 87 ? 0.704 -4.164 13.674 1.00 95.19 87 ARG A C 1
ATOM 664 O O . ARG A 1 87 ? 0.824 -3.923 12.478 1.00 95.19 87 ARG A O 1
ATOM 671 N N . TYR A 1 88 ? -0.479 -4.091 14.285 1.00 95.00 88 TYR A N 1
ATOM 672 C CA . TYR A 1 88 ? -1.695 -3.656 13.600 1.00 95.00 88 TYR A CA 1
ATOM 673 C C . TYR A 1 88 ? -1.636 -2.183 13.184 1.00 95.00 88 TYR A C 1
ATOM 675 O O . TYR A 1 88 ? -1.912 -1.870 12.029 1.00 95.00 88 TYR A O 1
ATOM 683 N N . ASN A 1 89 ? -1.251 -1.285 14.093 1.00 95.44 89 ASN A N 1
ATOM 684 C CA . ASN A 1 89 ? -1.105 0.134 13.781 1.00 95.44 89 ASN A CA 1
ATOM 685 C C . ASN A 1 89 ? 0.028 0.376 12.777 1.00 95.44 89 ASN A C 1
ATOM 687 O O . ASN A 1 89 ? -0.160 1.172 11.864 1.00 95.44 89 ASN A O 1
ATOM 691 N N . GLY A 1 90 ? 1.143 -0.353 12.873 1.00 96.62 90 GLY A N 1
ATOM 692 C CA . GLY A 1 90 ? 2.203 -0.336 11.868 1.00 96.62 90 GLY A CA 1
ATOM 693 C C . GLY A 1 90 ? 1.664 -0.685 10.481 1.00 96.62 90 GLY A C 1
ATOM 694 O O . GLY A 1 90 ? 1.835 0.083 9.539 1.00 96.62 90 GLY A O 1
ATOM 695 N N . VAL A 1 91 ? 0.916 -1.786 10.342 1.00 97.38 91 VAL A N 1
ATOM 696 C CA . VAL A 1 91 ? 0.313 -2.164 9.047 1.00 97.38 91 VAL A CA 1
ATOM 697 C C . VAL A 1 91 ? -0.661 -1.098 8.533 1.00 97.38 91 VAL A C 1
ATOM 699 O O . VAL A 1 91 ? -0.643 -0.771 7.350 1.00 97.38 91 VAL A O 1
ATOM 702 N N . LEU A 1 92 ? -1.476 -0.505 9.408 1.00 96.62 92 LEU A N 1
ATOM 703 C CA . LEU A 1 92 ? -2.375 0.590 9.032 1.00 96.62 92 LEU A CA 1
ATOM 704 C C . LEU A 1 92 ? -1.614 1.826 8.530 1.00 96.62 92 LEU A C 1
ATOM 706 O O . LEU A 1 92 ? -2.033 2.446 7.551 1.00 96.62 92 LEU A O 1
ATOM 710 N N . PHE A 1 93 ? -0.505 2.187 9.174 1.00 97.56 93 PHE A N 1
ATOM 711 C CA . PHE A 1 93 ? 0.366 3.261 8.701 1.00 97.56 93 PHE A CA 1
ATOM 712 C C . PHE A 1 93 ? 1.021 2.906 7.362 1.00 97.56 93 PHE A C 1
ATOM 714 O O . PHE A 1 93 ? 1.081 3.763 6.489 1.00 97.56 93 PHE A O 1
ATOM 721 N N . GLY A 1 94 ? 1.426 1.651 7.159 1.00 96.94 94 GLY A N 1
ATOM 722 C CA . GLY A 1 94 ? 1.919 1.162 5.870 1.00 96.94 94 GLY A CA 1
ATOM 723 C C . GLY A 1 94 ? 0.891 1.316 4.743 1.00 96.94 94 GLY A C 1
ATOM 724 O O . GLY A 1 94 ? 1.222 1.842 3.684 1.00 96.94 94 GLY A O 1
ATOM 725 N N . PHE A 1 95 ? -0.376 0.949 4.979 1.00 96.69 95 PHE A N 1
ATOM 726 C CA . PHE A 1 95 ? -1.449 1.148 3.994 1.00 96.69 95 PHE A CA 1
ATOM 727 C C . PHE A 1 95 ? -1.721 2.623 3.695 1.00 96.69 95 PHE A C 1
ATOM 729 O O . PHE A 1 95 ? -1.922 2.985 2.539 1.00 96.69 95 PHE A O 1
ATOM 736 N N . ALA A 1 96 ? -1.717 3.486 4.712 1.00 97.06 96 ALA A N 1
ATOM 737 C CA . ALA A 1 96 ? -1.867 4.921 4.490 1.00 97.06 96 ALA A CA 1
ATOM 738 C C . ALA A 1 96 ? -0.690 5.481 3.678 1.00 97.06 96 ALA A C 1
ATOM 740 O O . ALA A 1 96 ? -0.908 6.222 2.727 1.00 97.06 96 ALA A O 1
ATOM 741 N N . ALA A 1 97 ? 0.537 5.070 3.997 1.00 96.94 97 ALA A N 1
ATOM 742 C CA . ALA A 1 97 ? 1.733 5.491 3.282 1.00 96.94 97 ALA A CA 1
ATOM 743 C C . ALA A 1 97 ? 1.738 5.048 1.819 1.00 96.94 97 ALA A C 1
ATOM 745 O O . ALA A 1 97 ? 2.133 5.834 0.969 1.00 96.94 97 ALA A O 1
ATOM 746 N N . TYR A 1 98 ? 1.254 3.841 1.513 1.00 94.81 98 TYR A N 1
ATOM 747 C CA . TYR A 1 98 ? 1.064 3.393 0.131 1.00 94.81 98 TYR A CA 1
ATOM 748 C C . TYR A 1 98 ? 0.200 4.384 -0.663 1.00 94.81 98 TYR A C 1
ATOM 750 O O . TYR A 1 98 ? 0.617 4.866 -1.712 1.00 94.81 98 TYR A O 1
ATOM 758 N N . TRP A 1 99 ? -0.964 4.766 -0.133 1.00 95.75 99 TRP A N 1
ATOM 759 C CA . TRP A 1 99 ? -1.856 5.704 -0.820 1.00 95.75 99 TRP A CA 1
ATOM 760 C C . TRP A 1 99 ? -1.328 7.138 -0.852 1.00 95.75 99 TRP A C 1
ATOM 762 O O . TRP A 1 99 ? -1.515 7.831 -1.850 1.00 95.75 99 TRP A O 1
ATOM 772 N N . VAL A 1 100 ? -0.670 7.598 0.216 1.00 95.25 100 VAL A N 1
ATOM 773 C CA . VAL A 1 100 ? -0.019 8.916 0.235 1.00 95.25 100 VAL A CA 1
ATOM 774 C C . VAL A 1 100 ? 1.080 8.962 -0.824 1.00 95.25 100 VAL A C 1
ATOM 776 O O . VAL A 1 100 ? 1.109 9.913 -1.595 1.00 95.25 100 VAL A O 1
ATOM 779 N N . ALA A 1 101 ? 1.921 7.929 -0.916 1.00 92.44 101 ALA A N 1
ATOM 780 C CA . ALA A 1 101 ? 2.965 7.837 -1.931 1.00 92.44 101 ALA A CA 1
ATOM 781 C C . ALA A 1 101 ? 2.369 7.856 -3.339 1.00 92.44 101 ALA A C 1
ATOM 783 O O . ALA A 1 101 ? 2.783 8.684 -4.141 1.00 92.44 101 ALA A O 1
ATOM 784 N N . MET A 1 102 ? 1.339 7.041 -3.600 1.00 88.94 102 MET A N 1
ATOM 785 C CA . MET A 1 102 ? 0.626 7.036 -4.884 1.00 88.94 102 MET A CA 1
ATOM 786 C C . MET A 1 102 ? 0.087 8.424 -5.248 1.00 88.94 102 MET A C 1
ATOM 788 O O . MET A 1 102 ? 0.294 8.885 -6.363 1.00 88.94 102 MET A O 1
ATOM 792 N N . LEU A 1 103 ? -0.558 9.127 -4.311 1.00 90.31 103 LEU A N 1
ATOM 793 C CA . LEU A 1 103 ? -1.027 10.496 -4.540 1.00 90.31 103 LEU A CA 1
ATOM 794 C C . LEU A 1 103 ? 0.138 11.464 -4.810 1.00 90.31 103 LEU A C 1
ATOM 796 O O . LEU A 1 103 ? 0.069 12.274 -5.731 1.00 90.31 103 LEU A O 1
ATOM 800 N N . MET A 1 104 ? 1.209 11.402 -4.018 1.00 88.06 104 MET A N 1
ATOM 801 C CA . MET A 1 104 ? 2.364 12.291 -4.175 1.00 88.06 104 MET A CA 1
ATOM 802 C C . MET A 1 104 ? 3.116 12.044 -5.486 1.00 88.06 104 MET A C 1
ATOM 804 O O . MET A 1 104 ? 3.665 12.992 -6.041 1.00 88.06 104 MET A O 1
ATOM 808 N N . SER A 1 105 ? 3.099 10.821 -6.018 1.00 81.88 105 SER A N 1
ATOM 809 C CA . SER A 1 105 ? 3.652 10.510 -7.339 1.00 81.88 105 SER A CA 1
ATOM 810 C C . SER A 1 105 ? 2.946 11.270 -8.466 1.00 81.88 105 SER A C 1
ATOM 812 O O . SER A 1 105 ? 3.605 11.639 -9.432 1.00 81.88 105 SER A O 1
ATOM 814 N N . TRP A 1 106 ? 1.655 11.591 -8.319 1.00 75.50 106 TRP A N 1
ATOM 815 C CA . TRP A 1 106 ? 0.929 12.442 -9.273 1.00 75.50 106 TRP A CA 1
ATOM 816 C C . TRP A 1 106 ? 1.237 13.930 -9.104 1.00 75.50 106 TRP A C 1
ATOM 818 O O . TRP A 1 106 ? 1.316 14.661 -10.084 1.00 75.50 106 TRP A O 1
ATOM 828 N N . VAL A 1 107 ? 1.470 14.391 -7.871 1.00 65.38 107 VAL A N 1
ATOM 829 C CA . VAL A 1 107 ? 1.880 15.785 -7.605 1.00 65.38 107 VAL A CA 1
ATOM 830 C C . VAL A 1 107 ? 3.313 16.043 -8.089 1.00 65.38 107 VAL A C 1
ATOM 832 O O . VAL A 1 107 ? 3.635 17.145 -8.523 1.00 65.38 107 VAL A O 1
ATOM 835 N N . GLY A 1 108 ? 4.171 15.021 -8.037 1.00 54.69 108 GLY A N 1
ATOM 836 C CA . GLY A 1 108 ? 5.541 15.042 -8.551 1.00 54.69 108 GLY A CA 1
ATOM 837 C C . GLY A 1 108 ? 5.671 14.703 -10.038 1.00 54.69 108 GLY A C 1
ATOM 838 O O . GLY A 1 108 ? 6.800 14.606 -10.522 1.00 54.69 108 GLY A O 1
ATOM 839 N N . PHE A 1 109 ? 4.560 14.510 -10.760 1.00 52.62 109 PHE A N 1
ATOM 840 C CA . PHE A 1 109 ? 4.573 14.176 -12.182 1.00 52.62 109 PHE A CA 1
ATOM 841 C C . PHE A 1 109 ? 4.973 15.406 -13.007 1.00 52.62 109 PHE A C 1
ATOM 843 O O . PHE A 1 109 ? 4.146 16.182 -13.478 1.00 52.62 109 PHE A O 1
ATOM 850 N N . SER A 1 110 ? 6.278 15.602 -13.173 1.00 46.06 110 SER A N 1
ATOM 851 C CA . SER A 1 110 ? 6.804 16.376 -14.291 1.00 46.06 110 SER A CA 1
ATOM 852 C C . SER A 1 110 ? 6.833 15.437 -15.496 1.00 46.06 110 SER A C 1
ATOM 854 O O . SER A 1 110 ? 7.345 14.321 -15.404 1.00 46.06 110 SER A O 1
ATOM 856 N N . THR A 1 111 ? 6.236 15.852 -16.615 1.00 43.97 111 THR A N 1
ATOM 857 C CA . THR A 1 111 ? 6.327 15.136 -17.891 1.00 43.97 111 THR A CA 1
ATOM 858 C C . THR A 1 111 ? 7.791 15.079 -18.305 1.00 43.97 111 THR A C 1
ATOM 860 O O . THR A 1 111 ? 8.315 16.028 -18.894 1.00 43.97 111 THR A O 1
ATOM 863 N N . VAL A 1 112 ? 8.478 13.989 -17.971 1.00 42.34 112 VAL A N 1
ATOM 864 C CA . VAL A 1 112 ? 9.882 13.822 -18.336 1.00 42.34 112 VAL A CA 1
ATOM 865 C C . VAL A 1 112 ? 9.964 13.341 -19.784 1.00 42.34 112 VAL A C 1
ATOM 867 O O . VAL A 1 112 ? 10.246 12.180 -20.072 1.00 42.34 112 VAL A O 1
ATOM 870 N N . PHE A 1 113 ? 9.686 14.245 -20.721 1.00 35.94 113 PHE A N 1
ATOM 871 C CA . PHE A 1 113 ? 10.048 14.046 -22.119 1.00 35.94 113 PHE A CA 1
ATOM 872 C C . PHE A 1 113 ? 11.585 14.026 -22.223 1.00 35.94 113 PHE A C 1
ATOM 874 O O . PHE A 1 113 ? 12.251 14.948 -21.755 1.00 35.94 113 PHE A O 1
ATOM 881 N N . GLY A 1 114 ? 12.153 12.966 -22.812 1.00 41.03 114 GLY A N 1
ATOM 882 C CA . GLY A 1 114 ? 13.581 12.908 -23.168 1.00 41.03 114 GLY A CA 1
ATOM 883 C C . GLY A 1 114 ? 14.544 12.265 -22.155 1.00 41.03 114 GLY A C 1
ATOM 884 O O . GLY A 1 114 ? 15.745 12.519 -22.225 1.00 41.03 114 GLY A O 1
ATOM 885 N N . VAL A 1 115 ? 14.080 11.411 -21.228 1.00 45.41 115 VAL A N 1
ATOM 886 C CA . VAL A 1 115 ? 14.980 10.667 -20.301 1.00 45.41 115 VAL A CA 1
ATOM 887 C C . VAL A 1 115 ? 15.963 9.756 -21.042 1.00 45.41 115 VAL A C 1
ATOM 889 O O . VAL A 1 115 ? 17.061 9.509 -20.542 1.00 45.41 115 VAL A O 1
ATOM 892 N N . SER A 1 116 ? 15.596 9.278 -22.234 1.00 44.34 116 SER A N 1
ATOM 893 C CA . SER A 1 116 ? 16.433 8.395 -23.055 1.00 44.34 116 SER A CA 1
ATOM 894 C C . SER A 1 116 ? 17.771 9.018 -23.458 1.00 44.34 116 SER A C 1
ATOM 896 O O . SER A 1 116 ? 18.735 8.284 -23.671 1.00 44.34 116 SER A O 1
ATOM 898 N N . ASP A 1 117 ? 17.857 10.351 -23.497 1.00 48.19 117 ASP A N 1
ATOM 899 C CA . ASP A 1 117 ? 19.006 11.054 -24.075 1.00 48.19 117 ASP A CA 1
ATOM 900 C C . ASP A 1 117 ? 19.966 11.601 -23.006 1.00 48.19 117 ASP A C 1
ATOM 902 O O . ASP A 1 117 ? 21.065 12.061 -23.322 1.00 48.19 117 ASP A O 1
ATOM 906 N N . GLN A 1 118 ? 19.607 11.517 -21.719 1.00 54.41 118 GLN A N 1
ATOM 907 C CA . GLN A 1 118 ? 20.423 12.084 -20.645 1.00 54.41 118 GLN A CA 1
ATOM 908 C C . GLN A 1 118 ? 21.527 11.133 -20.171 1.00 54.41 118 GLN A C 1
ATOM 910 O O . GLN A 1 118 ? 21.337 9.930 -19.974 1.00 54.41 118 GLN A O 1
ATOM 915 N N . SER A 1 119 ? 22.719 11.692 -19.961 1.00 57.00 119 SER A N 1
ATOM 916 C CA . SER A 1 119 ? 23.890 10.993 -19.421 1.00 57.00 119 SER A CA 1
ATOM 917 C C . SER A 1 119 ? 23.684 10.515 -17.979 1.00 57.00 119 SER A C 1
ATOM 919 O O . SER A 1 119 ? 24.271 9.504 -17.601 1.00 57.00 119 SER A O 1
ATOM 921 N N . PHE A 1 120 ? 22.800 11.162 -17.209 1.00 59.03 120 PHE A N 1
ATOM 922 C CA . PHE A 1 120 ? 22.416 10.751 -15.857 1.00 59.03 120 PHE A CA 1
ATOM 923 C C . PHE A 1 120 ? 20.910 10.972 -15.619 1.00 59.03 120 PHE A C 1
ATOM 925 O O . PHE A 1 120 ? 20.402 12.038 -15.966 1.00 59.03 120 PHE A O 1
ATOM 932 N N . PRO A 1 121 ? 20.178 10.028 -14.999 1.00 64.38 121 PRO A N 1
ATOM 933 C CA . PRO A 1 121 ? 18.721 10.101 -14.854 1.00 64.38 121 PRO A CA 1
ATOM 934 C C . PRO A 1 121 ? 18.269 11.024 -13.699 1.00 64.38 121 PRO A C 1
ATOM 936 O O . PRO A 1 121 ? 17.399 10.652 -12.912 1.00 64.38 121 PRO A O 1
ATOM 939 N N . VAL A 1 122 ? 18.841 12.230 -13.566 1.00 64.31 122 VAL A N 1
ATOM 940 C CA . VAL A 1 122 ? 18.520 13.184 -12.476 1.00 64.31 122 VAL A CA 1
ATOM 941 C C . VAL A 1 122 ? 17.016 13.481 -12.378 1.00 64.31 122 VAL A C 1
ATOM 943 O O . VAL A 1 122 ? 16.482 13.400 -11.268 1.00 64.31 122 VAL A O 1
ATOM 946 N N . PRO A 1 123 ? 16.297 13.770 -13.484 1.00 66.56 123 PRO A N 1
ATOM 947 C CA . PRO A 1 123 ? 14.870 14.073 -13.400 1.00 66.56 123 PRO A CA 1
ATOM 948 C C . PRO A 1 123 ? 14.056 12.889 -12.870 1.00 66.56 123 PRO A C 1
ATOM 950 O O . PRO A 1 123 ? 13.144 13.078 -12.076 1.00 66.56 123 PRO A O 1
ATOM 953 N N . LEU A 1 124 ? 14.432 11.663 -13.241 1.00 67.06 124 LEU A N 1
ATOM 954 C CA . LEU A 1 124 ? 13.748 10.445 -12.811 1.00 67.06 124 LEU A CA 1
ATOM 955 C C . LEU A 1 124 ? 14.016 10.127 -11.332 1.00 67.06 124 LEU A C 1
ATOM 957 O O . LEU A 1 124 ? 13.120 9.674 -10.623 1.00 67.06 124 LEU A O 1
ATOM 961 N N . ILE A 1 125 ? 15.219 10.417 -10.828 1.00 68.06 125 ILE A N 1
ATOM 962 C CA . ILE A 1 125 ? 15.520 10.322 -9.393 1.00 68.06 125 ILE A CA 1
ATOM 963 C C . ILE A 1 125 ? 14.651 11.313 -8.613 1.00 68.06 125 ILE A C 1
ATOM 965 O O . ILE A 1 125 ? 14.023 10.931 -7.629 1.00 68.06 125 ILE A O 1
ATOM 969 N N . ALA A 1 126 ? 14.572 12.569 -9.058 1.00 69.50 126 ALA A N 1
ATOM 970 C CA . ALA A 1 126 ? 13.789 13.593 -8.375 1.00 69.50 126 ALA A CA 1
ATOM 971 C C . ALA A 1 126 ? 12.291 13.238 -8.319 1.00 69.50 126 ALA A C 1
ATOM 973 O O . ALA A 1 126 ? 11.684 13.340 -7.251 1.00 69.50 126 ALA A O 1
ATOM 974 N N . THR A 1 127 ? 11.714 12.753 -9.424 1.00 73.25 127 THR A N 1
ATOM 975 C CA . THR A 1 127 ? 10.287 12.394 -9.497 1.00 73.25 127 THR A CA 1
ATOM 976 C C . THR A 1 127 ? 9.928 11.140 -8.700 1.00 73.25 127 THR A C 1
ATOM 978 O O . THR A 1 127 ? 8.791 11.023 -8.255 1.00 73.25 127 THR A O 1
ATOM 981 N N . ASN A 1 128 ? 10.875 10.228 -8.449 1.00 75.94 128 ASN A N 1
ATOM 982 C CA . ASN A 1 128 ? 10.632 9.017 -7.653 1.00 75.94 128 ASN A CA 1
ATOM 983 C C . ASN A 1 128 ? 10.994 9.178 -6.168 1.00 75.94 128 ASN A C 1
ATOM 985 O O . ASN A 1 128 ? 10.333 8.603 -5.306 1.00 75.94 128 ASN A O 1
ATOM 989 N N . VAL A 1 129 ? 12.019 9.969 -5.837 1.00 81.94 129 VAL A N 1
ATOM 990 C CA . VAL A 1 129 ? 12.482 10.150 -4.450 1.00 81.94 129 VAL A CA 1
ATOM 991 C C . VAL A 1 129 ? 11.665 11.209 -3.709 1.00 81.94 129 VAL A C 1
ATOM 993 O O . VAL A 1 129 ? 11.372 11.030 -2.526 1.00 81.94 129 VAL A O 1
ATOM 996 N N . ALA A 1 130 ? 11.250 12.296 -4.368 1.00 83.88 130 ALA A N 1
ATOM 997 C CA . ALA A 1 130 ? 10.488 13.352 -3.698 1.00 83.88 130 ALA A CA 1
ATOM 998 C C . ALA A 1 130 ? 9.155 12.851 -3.094 1.00 83.88 130 ALA A C 1
ATOM 1000 O O . ALA A 1 130 ? 8.913 13.140 -1.916 1.00 83.88 130 ALA A O 1
ATOM 1001 N N . PRO A 1 131 ? 8.332 12.037 -3.794 1.00 87.06 131 PRO A N 1
ATOM 1002 C CA . PRO A 1 131 ? 7.124 11.453 -3.208 1.00 87.06 131 PRO A CA 1
ATOM 1003 C C . PRO A 1 131 ? 7.400 10.601 -1.966 1.00 87.06 131 PRO A C 1
ATOM 1005 O O . PRO A 1 131 ? 6.630 10.645 -1.005 1.00 87.06 131 PRO A O 1
ATOM 1008 N N . VAL A 1 132 ? 8.518 9.869 -1.944 1.00 90.25 132 VAL A N 1
ATOM 1009 C CA . VAL A 1 132 ? 8.934 9.037 -0.802 1.00 90.25 132 VAL A CA 1
ATOM 1010 C C . VAL A 1 132 ? 9.230 9.903 0.413 1.00 90.25 132 VAL A C 1
ATOM 1012 O O . VAL A 1 132 ? 8.685 9.662 1.491 1.00 90.25 132 VAL A O 1
ATOM 1015 N N . VAL A 1 133 ? 10.062 10.932 0.238 1.00 90.94 133 VAL A N 1
ATOM 1016 C CA . VAL A 1 133 ? 10.453 11.843 1.322 1.00 90.94 133 VAL A CA 1
ATOM 1017 C C . VAL A 1 133 ? 9.228 12.561 1.886 1.00 90.94 133 VAL A C 1
ATOM 1019 O O . VAL A 1 133 ? 9.037 12.577 3.103 1.00 90.94 133 VAL A O 1
ATOM 1022 N N . LEU A 1 134 ? 8.359 13.087 1.017 1.00 91.75 134 LEU A N 1
ATOM 1023 C CA . LEU A 1 134 ? 7.115 13.746 1.423 1.00 91.75 134 LEU A CA 1
ATOM 1024 C C . LEU A 1 134 ? 6.183 12.791 2.170 1.00 91.75 134 LEU A C 1
ATOM 1026 O O . LEU A 1 134 ? 5.643 13.150 3.215 1.00 91.75 134 LEU A O 1
ATOM 1030 N N . THR A 1 135 ? 6.036 11.559 1.683 1.00 94.31 135 THR A N 1
ATOM 1031 C CA . THR A 1 135 ? 5.211 10.541 2.342 1.00 94.31 135 THR A CA 1
ATOM 1032 C C . THR A 1 135 ? 5.723 10.249 3.745 1.00 94.31 135 THR A C 1
ATOM 1034 O O . THR A 1 135 ? 4.959 10.328 4.705 1.00 94.31 135 THR A O 1
ATOM 1037 N N . ILE A 1 136 ? 7.019 9.971 3.896 1.00 95.12 136 ILE A N 1
ATOM 1038 C CA . ILE A 1 136 ? 7.623 9.687 5.205 1.00 95.12 136 ILE A CA 1
ATOM 1039 C C . ILE A 1 136 ? 7.456 10.886 6.142 1.00 95.12 136 ILE A C 1
ATOM 1041 O O . ILE A 1 136 ? 7.112 10.707 7.312 1.00 95.12 136 ILE A O 1
ATOM 1045 N N . PHE A 1 137 ? 7.632 12.107 5.638 1.00 95.75 137 PHE A N 1
ATOM 1046 C CA . PHE A 1 137 ? 7.440 13.328 6.413 1.00 95.75 137 PHE A CA 1
ATOM 1047 C C . PHE A 1 137 ? 5.995 13.478 6.918 1.00 95.75 137 PHE A C 1
ATOM 1049 O O . PHE A 1 137 ? 5.778 13.640 8.122 1.00 95.75 137 PHE A O 1
ATOM 1056 N N . ILE A 1 138 ? 4.998 13.334 6.037 1.00 96.25 138 ILE A N 1
ATOM 1057 C CA . ILE A 1 138 ? 3.568 13.389 6.389 1.00 96.25 138 ILE A CA 1
ATOM 1058 C C . ILE A 1 138 ? 3.225 12.312 7.426 1.00 96.25 138 ILE A C 1
ATOM 1060 O O . ILE A 1 138 ? 2.578 12.597 8.439 1.00 96.25 138 ILE A O 1
ATOM 1064 N N . MET A 1 139 ? 3.691 11.081 7.211 1.00 97.50 139 MET A N 1
ATOM 1065 C CA . MET A 1 139 ? 3.426 9.959 8.113 1.00 97.50 139 MET A CA 1
ATOM 1066 C C . MET A 1 139 ? 4.105 10.142 9.475 1.00 97.50 139 MET A C 1
ATOM 1068 O O . MET A 1 139 ? 3.519 9.791 10.500 1.00 97.50 139 MET A O 1
ATOM 1072 N N . THR A 1 140 ? 5.288 10.761 9.515 1.00 96.50 140 THR A N 1
ATOM 1073 C CA . THR A 1 140 ? 5.989 11.112 10.760 1.00 96.50 140 THR A CA 1
ATOM 1074 C C . THR A 1 140 ? 5.216 12.159 11.559 1.00 96.50 140 THR A C 1
ATOM 1076 O O . THR A 1 140 ? 5.008 11.983 12.762 1.00 96.50 140 THR A O 1
ATOM 1079 N N . ILE A 1 141 ? 4.720 13.218 10.906 1.00 96.62 141 ILE A N 1
ATOM 1080 C CA . ILE A 1 141 ? 3.874 14.234 11.556 1.00 96.62 141 ILE A CA 1
ATOM 1081 C C . ILE A 1 141 ? 2.615 13.584 12.130 1.00 96.62 141 ILE A C 1
ATOM 1083 O O . ILE A 1 141 ? 2.260 13.820 13.291 1.00 96.62 141 ILE A O 1
ATOM 1087 N N . LEU A 1 142 ? 1.953 12.737 11.336 1.00 96.06 142 LEU A N 1
ATOM 1088 C CA . LEU A 1 142 ? 0.757 12.026 11.768 1.00 96.06 142 LEU A CA 1
ATOM 1089 C C . LEU A 1 142 ? 1.043 11.135 12.978 1.00 96.06 142 LEU A C 1
ATOM 1091 O O . LEU A 1 142 ? 0.264 11.136 13.930 1.00 96.06 142 LEU A O 1
ATOM 1095 N N . ALA A 1 143 ? 2.154 10.400 12.965 1.00 94.19 143 ALA A N 1
ATOM 1096 C CA . ALA A 1 143 ? 2.550 9.523 14.056 1.00 94.19 143 ALA A CA 1
ATOM 1097 C C . ALA A 1 143 ? 2.880 10.285 15.337 1.00 94.19 143 ALA A C 1
ATOM 1099 O O . ALA A 1 143 ? 2.452 9.879 16.415 1.00 94.19 143 ALA A O 1
ATOM 1100 N N . PHE A 1 144 ? 3.582 11.414 15.237 1.00 93.69 144 PHE A N 1
ATOM 1101 C CA . PHE A 1 144 ? 3.854 12.267 16.390 1.00 93.69 144 PHE A CA 1
ATOM 1102 C C . PHE A 1 144 ? 2.550 12.798 17.002 1.00 93.69 144 PHE A C 1
ATOM 1104 O O . PHE A 1 144 ? 2.325 12.712 18.215 1.00 93.69 144 PHE A O 1
ATOM 1111 N N . ALA A 1 145 ? 1.640 13.289 16.157 1.00 93.06 145 ALA A N 1
ATOM 1112 C CA . ALA A 1 145 ? 0.329 13.764 16.585 1.00 93.06 145 ALA A CA 1
ATOM 1113 C C . ALA A 1 145 ? -0.542 12.633 17.167 1.00 93.06 145 ALA A C 1
ATOM 1115 O O . ALA A 1 145 ? -1.303 12.865 18.116 1.00 93.06 145 ALA A O 1
ATOM 1116 N N . PHE A 1 146 ? -0.421 11.420 16.623 1.00 92.25 146 PHE A N 1
ATOM 1117 C CA . PHE A 1 146 ? -1.076 10.212 17.112 1.00 92.25 146 PHE A CA 1
ATOM 1118 C C . PHE A 1 146 ? -0.545 9.824 18.494 1.00 92.25 146 PHE A C 1
ATOM 1120 O O . PHE A 1 146 ? -1.341 9.741 19.429 1.00 92.25 146 PHE A O 1
ATOM 1127 N N . ALA A 1 147 ? 0.775 9.702 18.659 1.00 90.94 147 ALA A N 1
ATOM 1128 C CA . ALA A 1 147 ? 1.432 9.350 19.917 1.00 90.94 147 ALA A CA 1
ATOM 1129 C C . ALA A 1 147 ? 1.066 10.321 21.051 1.00 90.94 147 ALA A C 1
ATOM 1131 O O . ALA A 1 147 ? 0.735 9.889 22.156 1.00 90.94 147 ALA A O 1
ATOM 1132 N N . LYS A 1 148 ? 1.047 11.633 20.771 1.00 88.12 148 LYS A N 1
ATOM 1133 C CA . LYS A 1 148 ? 0.751 12.674 21.771 1.00 88.12 148 LYS A CA 1
ATOM 1134 C C . LYS A 1 148 ? -0.701 12.659 22.260 1.00 88.12 148 LYS A C 1
ATOM 1136 O O . LYS A 1 148 ? -0.958 12.970 23.420 1.00 88.12 148 LYS A O 1
ATOM 1141 N N . LYS A 1 149 ? -1.664 12.340 21.388 1.00 81.00 149 LYS A N 1
ATOM 1142 C CA . LYS A 1 149 ? -3.105 12.386 21.715 1.00 81.00 149 LYS A CA 1
ATOM 1143 C C . LYS A 1 149 ? -3.675 11.042 22.183 1.00 81.00 149 LYS A C 1
ATOM 1145 O O . LYS A 1 149 ? -4.852 10.974 22.541 1.00 81.00 149 LYS A O 1
ATOM 1150 N N . GLN A 1 150 ? -2.887 9.969 22.164 1.00 73.31 150 GLN A N 1
ATOM 1151 C CA . GLN A 1 150 ? -3.412 8.625 22.366 1.00 73.31 150 GLN A CA 1
ATOM 1152 C C . GLN A 1 150 ? -3.685 8.283 23.837 1.00 73.31 150 GLN A C 1
ATOM 1154 O O . GLN A 1 150 ? -2.816 8.390 24.700 1.00 73.31 150 GLN A O 1
ATOM 1159 N N . LYS A 1 151 ? -4.872 7.727 24.109 1.00 67.94 151 LYS A N 1
ATOM 1160 C CA . LYS A 1 151 ? -5.115 6.922 25.317 1.00 67.94 151 LYS A CA 1
ATOM 1161 C C . LYS A 1 151 ? -4.582 5.500 25.089 1.00 67.94 151 LYS A C 1
ATOM 1163 O O . LYS A 1 151 ? -4.652 4.988 23.968 1.00 67.94 151 LYS A O 1
ATOM 1168 N N . LYS A 1 152 ? -4.084 4.843 26.145 1.00 70.94 152 LYS A N 1
ATOM 1169 C CA . LYS A 1 152 ? -3.556 3.463 26.083 1.00 70.94 152 LYS A CA 1
ATOM 1170 C C . LYS A 1 152 ? -4.539 2.532 25.351 1.00 70.94 152 LYS A C 1
ATOM 1172 O O . LYS A 1 152 ? -5.707 2.472 25.722 1.00 70.94 152 LYS A O 1
ATOM 1177 N N . ASN A 1 153 ? -4.044 1.767 24.373 1.00 72.69 153 ASN A N 1
ATOM 1178 C CA . ASN A 1 153 ? -4.791 0.776 23.571 1.00 72.69 153 ASN A CA 1
ATOM 1179 C C . ASN A 1 153 ? -5.753 1.305 22.483 1.00 72.69 153 ASN A C 1
ATOM 1181 O O . ASN A 1 153 ? -6.694 0.599 22.117 1.00 72.69 153 ASN A O 1
ATOM 1185 N N . THR A 1 154 ? -5.533 2.502 21.943 1.00 82.31 154 THR A N 1
ATOM 1186 C CA . THR A 1 154 ? -6.350 3.024 20.829 1.00 82.31 154 THR A CA 1
ATOM 1187 C C . THR A 1 154 ? -5.818 2.507 19.480 1.00 82.31 154 THR A C 1
ATOM 1189 O O . THR A 1 154 ? -4.618 2.310 19.308 1.00 82.31 154 THR A O 1
ATOM 1192 N N . SER A 1 155 ? -6.684 2.268 18.497 1.00 86.19 155 SER A N 1
ATOM 1193 C CA . SER A 1 155 ? -6.251 1.945 17.125 1.00 86.19 155 SER A CA 1
ATOM 1194 C C . SER A 1 155 ? -6.106 3.216 16.283 1.00 86.19 155 SER A C 1
ATOM 1196 O O . SER A 1 155 ? -6.861 4.167 16.487 1.00 86.19 155 SER A O 1
ATOM 1198 N N . ALA A 1 156 ? -5.206 3.218 15.294 1.00 87.50 156 ALA A N 1
ATOM 1199 C CA . ALA A 1 156 ? -5.132 4.277 14.282 1.00 87.50 156 ALA A CA 1
ATOM 1200 C C . ALA A 1 156 ? -6.477 4.503 13.559 1.00 87.50 156 ALA A C 1
ATOM 1202 O O . ALA A 1 156 ? -6.851 5.643 13.297 1.00 87.50 156 ALA A O 1
ATOM 1203 N N . LEU A 1 157 ? -7.293 3.455 13.376 1.00 88.81 157 LEU A N 1
ATOM 1204 C CA . LEU A 1 157 ? -8.651 3.572 12.826 1.00 88.81 157 LEU A CA 1
ATOM 1205 C C . LEU A 1 157 ? -9.633 4.345 13.708 1.00 88.81 157 LEU A C 1
ATOM 1207 O O . LEU A 1 157 ? -10.755 4.573 13.278 1.00 88.81 157 LEU A O 1
ATOM 1211 N N . GLN A 1 158 ? -9.278 4.715 14.937 1.00 88.50 158 GLN A N 1
ATOM 1212 C CA . GLN A 1 158 ? -10.099 5.577 15.797 1.00 88.50 158 GLN A CA 1
ATOM 1213 C C . GLN A 1 158 ? -9.583 7.021 15.826 1.00 88.50 158 GLN A C 1
ATOM 1215 O O . GLN A 1 158 ? -10.203 7.883 16.447 1.00 88.50 158 GLN A O 1
ATOM 1220 N N . TYR A 1 159 ? -8.458 7.296 15.164 1.00 91.88 159 TYR A N 1
ATOM 1221 C CA . TYR A 1 159 ? -7.837 8.607 15.130 1.00 91.88 159 TYR A CA 1
ATOM 1222 C C . TYR A 1 159 ? -8.267 9.373 13.878 1.00 91.88 159 TYR A C 1
ATOM 1224 O O . TYR A 1 159 ? -7.881 9.030 12.764 1.00 91.88 159 TYR A O 1
ATOM 1232 N N . LEU A 1 160 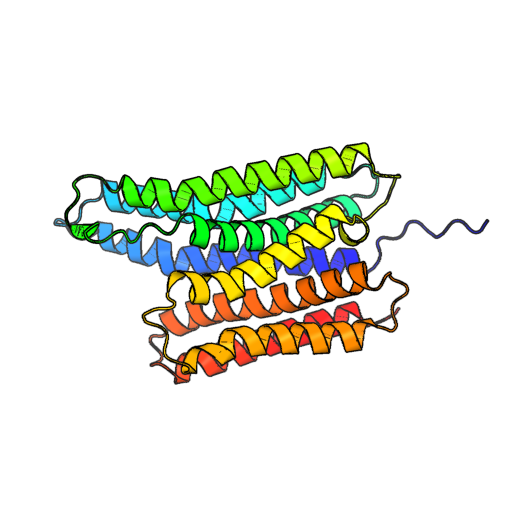? -9.065 10.427 14.067 1.00 92.25 160 LEU A N 1
ATOM 1233 C CA . LEU A 1 160 ? -9.667 11.188 12.968 1.00 92.25 160 LEU A CA 1
ATOM 1234 C C . LEU A 1 160 ? -8.646 11.712 11.933 1.00 92.25 160 LEU A C 1
ATOM 1236 O O . LEU A 1 160 ? -8.900 11.532 10.745 1.00 92.25 160 LEU A O 1
ATOM 1240 N N . PRO A 1 161 ? -7.480 12.279 12.313 1.00 94.94 161 PRO A N 1
ATOM 1241 C CA . PRO A 1 161 ? -6.493 12.719 11.323 1.00 94.94 161 PRO A CA 1
ATOM 1242 C C . PRO A 1 161 ? -5.958 11.586 10.439 1.00 94.94 161 PRO A C 1
ATOM 1244 O O . PRO A 1 161 ? -5.750 11.799 9.250 1.00 94.94 161 PRO A O 1
ATOM 1247 N N . TYR A 1 162 ? -5.804 10.372 10.982 1.00 95.44 162 TYR A N 1
ATOM 1248 C CA . TYR A 1 162 ? -5.424 9.201 10.182 1.00 95.44 162 TYR A CA 1
ATOM 1249 C C . TYR A 1 162 ? -6.533 8.835 9.188 1.00 95.44 162 TYR A C 1
ATOM 1251 O O . TYR A 1 162 ? -6.260 8.589 8.017 1.00 95.44 162 TYR A O 1
ATOM 1259 N N . GLN A 1 163 ? -7.791 8.842 9.639 1.00 95.62 163 GLN A N 1
ATOM 1260 C CA . GLN A 1 163 ? -8.944 8.527 8.792 1.00 95.62 163 GLN A CA 1
ATOM 1261 C C . GLN A 1 163 ? -9.095 9.518 7.630 1.00 95.62 163 GLN A C 1
ATOM 1263 O O . GLN A 1 163 ? -9.359 9.101 6.501 1.00 95.62 163 GLN A O 1
ATOM 1268 N N . ILE A 1 164 ? -8.921 10.818 7.901 1.00 96.38 164 ILE A N 1
ATOM 1269 C CA . ILE A 1 164 ? -8.962 11.875 6.883 1.00 96.38 164 ILE A CA 1
ATOM 1270 C C . ILE A 1 164 ? -7.826 11.675 5.887 1.00 96.38 164 ILE A C 1
ATOM 1272 O O . ILE A 1 164 ? -8.103 11.616 4.694 1.00 96.38 164 ILE A O 1
ATOM 1276 N N . LEU A 1 165 ? -6.584 11.516 6.363 1.00 96.62 165 LEU A N 1
ATOM 1277 C CA . LEU A 1 165 ? -5.430 11.332 5.484 1.00 96.62 165 LEU A CA 1
ATOM 1278 C C . LEU A 1 165 ? -5.633 10.134 4.556 1.00 96.62 165 LEU A C 1
ATOM 1280 O O . LEU A 1 165 ? -5.558 10.294 3.347 1.00 96.62 165 LEU A O 1
ATOM 1284 N N . LEU A 1 166 ? -5.976 8.966 5.105 1.00 96.81 166 LEU A N 1
ATOM 1285 C CA . LEU A 1 166 ? -6.215 7.761 4.311 1.00 96.81 166 LEU A CA 1
ATOM 1286 C C . LEU A 1 166 ? -7.298 7.988 3.245 1.00 96.81 166 LEU A C 1
ATOM 1288 O O . LEU A 1 166 ? -7.114 7.613 2.092 1.00 96.81 166 LEU A O 1
ATOM 1292 N N . THR A 1 167 ? -8.418 8.610 3.622 1.00 95.19 167 THR A N 1
ATOM 1293 C CA . THR A 1 167 ? -9.539 8.849 2.700 1.00 95.19 167 THR A CA 1
ATOM 1294 C C . THR A 1 167 ? -9.143 9.809 1.582 1.00 95.19 167 THR A C 1
ATOM 1296 O O . THR A 1 167 ? -9.368 9.508 0.413 1.00 95.19 167 THR A O 1
ATOM 1299 N N . VAL A 1 168 ? -8.519 10.937 1.930 1.00 95.06 168 VAL A N 1
ATOM 1300 C CA . VAL A 1 168 ? -8.054 11.940 0.962 1.00 95.06 168 VAL A CA 1
ATOM 1301 C C . VAL A 1 168 ? -6.998 11.348 0.037 1.00 95.06 168 VAL A C 1
ATOM 1303 O O . VAL A 1 168 ? -7.064 11.575 -1.163 1.00 95.06 168 VAL A O 1
ATOM 1306 N N . SER A 1 169 ? -6.060 10.558 0.559 1.00 95.25 169 SER A N 1
ATOM 1307 C CA . SER A 1 169 ? -5.010 9.937 -0.247 1.00 95.25 169 SER A CA 1
ATOM 1308 C C . SER A 1 169 ? -5.550 8.902 -1.223 1.00 95.25 169 SER A C 1
ATOM 1310 O O . SER A 1 169 ? -5.117 8.881 -2.366 1.00 95.25 169 SER A O 1
ATOM 1312 N N . VAL A 1 170 ? -6.525 8.086 -0.817 1.00 94.44 170 VAL A N 1
ATOM 1313 C CA . VAL A 1 170 ? -7.161 7.106 -1.712 1.00 94.44 170 VAL A CA 1
ATOM 1314 C C . VAL A 1 170 ? -7.954 7.815 -2.802 1.00 94.44 170 VAL A C 1
ATOM 1316 O O . VAL A 1 170 ? -7.736 7.559 -3.981 1.00 94.44 170 VAL A O 1
ATOM 1319 N N . VAL A 1 171 ? -8.847 8.735 -2.424 1.00 91.88 171 VAL A N 1
ATOM 1320 C CA . VAL A 1 171 ? -9.647 9.499 -3.394 1.00 91.88 171 VAL A CA 1
ATOM 1321 C C . VAL A 1 171 ? -8.730 10.277 -4.332 1.00 91.88 171 VAL A C 1
ATOM 1323 O O . VAL A 1 171 ? -8.900 10.222 -5.543 1.00 91.88 171 VAL A O 1
ATOM 1326 N N . GLY A 1 172 ? -7.722 10.947 -3.780 1.00 89.75 172 GLY A N 1
ATOM 1327 C CA . GLY A 1 172 ? -6.733 11.690 -4.541 1.00 89.75 172 GLY A CA 1
ATOM 1328 C C . GLY A 1 172 ? -5.955 10.803 -5.507 1.00 89.75 172 GLY A C 1
ATOM 1329 O O . GLY A 1 172 ? -5.832 11.173 -6.662 1.00 89.75 172 GLY A O 1
ATOM 1330 N N . ALA A 1 173 ? -5.469 9.632 -5.087 1.00 89.00 173 ALA A N 1
ATOM 1331 C CA . ALA A 1 173 ? -4.715 8.730 -5.962 1.00 89.00 173 ALA A CA 1
ATOM 1332 C C . ALA A 1 173 ? -5.536 8.251 -7.170 1.00 89.00 173 ALA A C 1
ATOM 1334 O O . ALA A 1 173 ? -4.978 8.019 -8.237 1.00 89.00 173 ALA A O 1
ATOM 1335 N N . PHE A 1 174 ? -6.853 8.131 -7.005 1.00 87.31 174 PHE A N 1
ATOM 1336 C CA . PHE A 1 174 ? -7.769 7.753 -8.074 1.00 87.31 174 PHE A CA 1
ATOM 1337 C C . PHE A 1 174 ? -8.193 8.935 -8.952 1.00 87.31 174 PHE A C 1
ATOM 1339 O O . PHE A 1 174 ? -8.356 8.764 -10.153 1.00 87.31 174 PHE A O 1
ATOM 1346 N N . VAL A 1 175 ? -8.362 10.131 -8.384 1.00 85.69 175 VAL A N 1
ATOM 1347 C CA . VAL A 1 175 ? -8.841 11.323 -9.106 1.00 85.69 175 VAL A CA 1
ATOM 1348 C C . VAL A 1 175 ? -7.704 12.105 -9.772 1.00 85.69 175 VAL A C 1
ATOM 1350 O O . VAL A 1 175 ? -7.901 12.659 -10.851 1.00 85.69 175 VAL A O 1
ATOM 1353 N N . ALA A 1 176 ? -6.516 12.141 -9.165 1.00 83.00 176 ALA A N 1
ATOM 1354 C CA . ALA A 1 176 ? -5.368 12.904 -9.650 1.00 83.00 176 ALA A CA 1
ATOM 1355 C C . ALA A 1 176 ? -4.982 12.616 -11.115 1.00 83.00 176 ALA A C 1
ATOM 1357 O O . ALA A 1 176 ? -4.796 13.607 -11.822 1.00 83.00 176 ALA A O 1
ATOM 1358 N N . PRO A 1 177 ? -4.954 11.355 -11.608 1.00 77.38 177 PRO A N 1
ATOM 1359 C CA . PRO A 1 177 ? -4.648 11.068 -13.013 1.00 77.38 177 PRO A CA 1
ATOM 1360 C C . PRO A 1 177 ? -5.555 11.830 -13.992 1.00 77.38 177 PRO A C 1
ATOM 1362 O O . PRO A 1 177 ? -5.091 12.393 -14.977 1.00 77.38 177 PRO A O 1
ATOM 1365 N N . TYR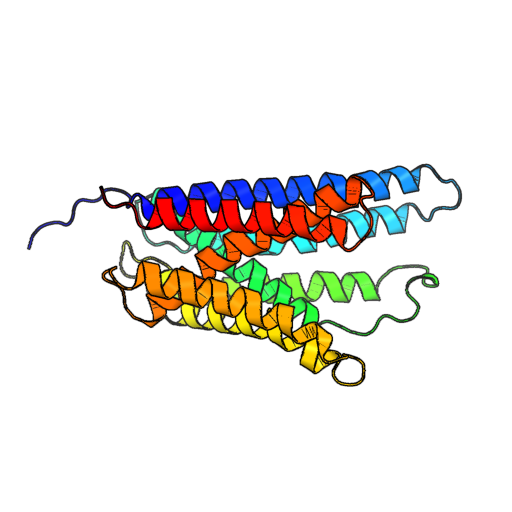 A 1 178 ? -6.854 11.926 -13.687 1.00 75.94 178 TYR A N 1
ATOM 1366 C CA . TYR A 1 178 ? -7.833 12.616 -14.536 1.00 75.94 178 TYR A CA 1
ATOM 1367 C C . TYR A 1 178 ? -7.669 14.132 -14.533 1.00 75.94 178 TYR A C 1
ATOM 1369 O O . TYR A 1 178 ? -8.021 14.789 -15.506 1.00 75.94 178 TYR A O 1
ATOM 1377 N N . ILE A 1 179 ? -7.165 14.694 -13.433 1.00 75.06 179 ILE A N 1
ATOM 1378 C CA . ILE A 1 179 ? -6.891 16.129 -13.333 1.00 75.06 179 ILE A CA 1
ATOM 1379 C C . ILE A 1 179 ? -5.598 16.458 -14.083 1.00 75.06 179 ILE A C 1
ATOM 1381 O O . ILE A 1 179 ? -5.559 17.448 -14.810 1.00 75.06 179 ILE A O 1
ATOM 1385 N N . SER A 1 180 ? -4.553 15.637 -13.930 1.00 68.94 180 SER A N 1
ATOM 1386 C CA . SER A 1 180 ? -3.258 15.861 -14.581 1.00 68.94 180 SER A CA 1
ATOM 1387 C C . SER A 1 180 ? -3.288 15.603 -16.087 1.00 68.94 180 SER A C 1
ATOM 1389 O O . SER A 1 180 ? -2.590 16.286 -16.830 1.00 68.94 180 SER A O 1
ATOM 1391 N N . GLU A 1 181 ? -4.109 14.657 -16.547 1.00 64.69 181 GLU A N 1
ATOM 1392 C CA . GLU A 1 181 ? -4.192 14.246 -17.956 1.00 64.69 181 GLU A CA 1
ATOM 1393 C C . GLU A 1 181 ? -5.486 14.708 -18.648 1.00 64.69 181 GLU A C 1
ATOM 1395 O O . GLU A 1 181 ? -5.790 14.270 -19.755 1.00 64.69 181 GLU A O 1
ATOM 1400 N N . ALA A 1 182 ? -6.231 15.638 -18.038 1.00 57.75 182 ALA A N 1
ATOM 1401 C CA . ALA A 1 182 ? -7.515 16.156 -18.527 1.00 57.75 182 ALA A CA 1
ATOM 1402 C C . ALA A 1 182 ? -7.596 16.510 -20.037 1.00 57.75 182 ALA A C 1
ATOM 1404 O O . ALA A 1 182 ? -8.682 16.363 -20.597 1.00 57.75 182 ALA A O 1
ATOM 1405 N N . PRO A 1 183 ? -6.521 16.941 -20.740 1.00 57.00 183 PRO A N 1
ATOM 1406 C CA . PRO A 1 183 ? -6.583 17.175 -22.186 1.00 57.00 183 PRO A CA 1
ATOM 1407 C C . PRO A 1 183 ? -6.580 15.902 -23.057 1.00 57.00 183 PRO A C 1
ATOM 1409 O O . PRO A 1 183 ? -6.862 16.004 -24.248 1.00 57.00 183 PRO A O 1
ATOM 1412 N N . TYR A 1 184 ? -6.239 14.729 -22.506 1.00 53.69 184 TYR A N 1
ATOM 1413 C CA . TYR A 1 184 ? -5.914 13.510 -23.268 1.00 53.69 184 TYR A CA 1
ATOM 1414 C C . TYR A 1 184 ? -6.732 12.263 -22.888 1.00 53.69 184 TYR A C 1
ATOM 1416 O O . TYR A 1 184 ? -6.666 11.260 -23.596 1.00 53.69 184 TYR A O 1
ATOM 1424 N N . VAL A 1 185 ? -7.515 12.296 -21.804 1.00 51.97 185 VAL A N 1
ATOM 1425 C CA . VAL A 1 185 ? -8.265 11.119 -21.331 1.00 51.97 185 VAL A CA 1
ATOM 1426 C C . VAL A 1 185 ? -9.619 11.011 -22.043 1.00 51.97 185 VAL A C 1
ATOM 1428 O O . VAL A 1 185 ? -10.545 11.781 -21.788 1.00 51.97 185 VAL A O 1
ATOM 1431 N N . SER A 1 186 ? -9.762 10.011 -22.915 1.00 50.75 186 SER A N 1
ATOM 1432 C CA . SER A 1 186 ? -11.063 9.539 -23.396 1.00 50.75 186 SER A CA 1
ATOM 1433 C C . SER A 1 186 ? -11.898 8.977 -22.236 1.00 50.75 186 SER A C 1
ATOM 1435 O O . SER A 1 186 ? -11.368 8.329 -21.334 1.00 50.75 186 SER A O 1
ATOM 1437 N N . PHE A 1 187 ? -13.219 9.181 -22.279 1.00 48.84 187 PHE A N 1
ATOM 1438 C CA . PHE A 1 187 ? -14.198 8.793 -21.243 1.00 48.84 187 PHE A CA 1
ATOM 1439 C C . PHE A 1 187 ? -14.190 7.300 -20.820 1.00 48.84 187 PHE A C 1
ATOM 1441 O O . PHE A 1 187 ? -14.809 6.961 -19.811 1.00 48.84 187 PHE A O 1
ATOM 1448 N N . ASP A 1 188 ? -13.462 6.425 -21.524 1.00 53.31 188 ASP A N 1
ATOM 1449 C CA . ASP A 1 188 ? -13.257 5.004 -21.184 1.00 53.31 188 ASP A CA 1
ATOM 1450 C C . ASP A 1 188 ? -12.541 4.769 -19.836 1.00 53.31 188 ASP A C 1
ATOM 1452 O O . ASP A 1 188 ? -12.638 3.687 -19.257 1.00 53.31 188 ASP A O 1
ATOM 1456 N N . GLY A 1 189 ? -11.873 5.781 -19.269 1.00 53.56 189 GLY A N 1
ATOM 1457 C CA . GLY A 1 189 ? -11.179 5.661 -17.980 1.00 53.56 189 GLY A CA 1
ATOM 1458 C C . GLY A 1 189 ? -12.096 5.479 -16.760 1.00 53.56 189 GLY A C 1
ATOM 1459 O O . GLY A 1 189 ? -11.663 4.919 -15.756 1.00 53.56 189 GLY A O 1
ATOM 1460 N N . ALA A 1 190 ? -13.375 5.875 -16.824 1.00 59.00 190 ALA A N 1
ATOM 1461 C CA . ALA A 1 190 ? -14.262 5.963 -15.651 1.00 59.00 190 ALA A CA 1
ATOM 1462 C C . ALA A 1 190 ? -14.381 4.661 -14.823 1.00 59.00 190 ALA A C 1
ATOM 1464 O O . ALA A 1 190 ? -14.605 4.718 -13.609 1.00 59.00 190 ALA A O 1
ATOM 1465 N N . GLY A 1 191 ? -14.168 3.492 -15.440 1.00 63.16 191 GLY A N 1
ATOM 1466 C CA . GLY A 1 191 ? -14.131 2.196 -14.751 1.00 63.16 191 GLY A CA 1
ATOM 1467 C C . GLY A 1 191 ? -13.124 2.136 -13.592 1.00 63.16 191 GLY A C 1
ATOM 1468 O O . GLY A 1 191 ? -13.419 1.539 -12.553 1.00 63.16 191 GLY A O 1
ATOM 1469 N N . TRP A 1 192 ? -11.993 2.839 -13.704 1.00 70.56 192 TRP A N 1
ATOM 1470 C CA . TRP A 1 192 ? -10.947 2.886 -12.675 1.00 70.56 192 TRP A CA 1
ATOM 1471 C C . TRP A 1 192 ? -11.370 3.634 -11.404 1.00 70.56 192 TRP A C 1
ATOM 1473 O O . TRP A 1 192 ? -10.826 3.364 -10.337 1.00 70.56 192 TRP A O 1
ATOM 1483 N N . LEU A 1 193 ? -12.361 4.530 -11.481 1.00 77.44 193 LEU A N 1
ATOM 1484 C CA . LEU A 1 193 ? -12.964 5.187 -10.310 1.00 77.44 193 LEU A CA 1
ATOM 1485 C C . LEU A 1 193 ? -14.121 4.369 -9.727 1.00 77.44 193 LEU A C 1
ATOM 1487 O O . LEU A 1 193 ? -14.301 4.295 -8.508 1.00 77.44 193 LEU A O 1
ATOM 1491 N N . VAL A 1 194 ? -14.917 3.755 -10.604 1.00 82.88 194 VAL A N 1
ATOM 1492 C CA . VAL A 1 194 ? -16.151 3.058 -10.230 1.00 82.88 194 VAL A CA 1
ATOM 1493 C C . VAL A 1 194 ? -15.855 1.766 -9.469 1.00 82.88 194 VAL A C 1
ATOM 1495 O O . VAL A 1 194 ? -16.490 1.512 -8.445 1.00 82.88 194 VAL A O 1
ATOM 1498 N N . ILE A 1 195 ? -14.872 0.970 -9.904 1.00 85.81 195 ILE A N 1
ATOM 1499 C CA . ILE A 1 195 ? -14.554 -0.319 -9.266 1.00 85.81 195 ILE A CA 1
ATOM 1500 C C . ILE A 1 195 ? -14.132 -0.142 -7.790 1.00 85.81 195 ILE A C 1
ATOM 1502 O O . ILE A 1 195 ? -14.750 -0.776 -6.926 1.00 85.81 195 ILE A O 1
ATOM 1506 N N . PRO A 1 196 ? -13.163 0.733 -7.439 1.00 88.75 196 PRO A N 1
ATOM 1507 C CA . PRO A 1 196 ? -12.818 0.998 -6.041 1.00 88.75 196 PRO A CA 1
ATOM 1508 C C . PRO A 1 196 ? -13.998 1.530 -5.226 1.00 88.75 196 PRO A C 1
ATOM 1510 O O . PRO A 1 196 ? -14.186 1.116 -4.080 1.00 88.75 196 PRO A O 1
ATOM 1513 N N . ALA A 1 197 ? -14.817 2.416 -5.805 1.00 91.25 197 ALA A N 1
ATOM 1514 C CA . ALA A 1 197 ? -15.981 2.980 -5.125 1.00 91.25 197 ALA A CA 1
ATOM 1515 C C . ALA A 1 197 ? -17.024 1.901 -4.786 1.00 91.25 197 ALA A C 1
ATOM 1517 O O . ALA A 1 197 ? -17.507 1.849 -3.652 1.00 91.25 197 ALA A O 1
ATOM 1518 N N . ILE A 1 198 ? -17.318 0.994 -5.725 1.00 93.25 198 ILE A N 1
ATOM 1519 C CA . ILE A 1 198 ? -18.198 -0.161 -5.498 1.00 93.25 198 ILE A CA 1
ATOM 1520 C C . ILE A 1 198 ? -17.604 -1.078 -4.426 1.00 93.25 198 ILE A C 1
ATOM 1522 O O . ILE A 1 198 ? -18.315 -1.466 -3.498 1.00 93.25 198 ILE A O 1
ATOM 1526 N N . ALA A 1 199 ? -16.306 -1.388 -4.494 1.00 93.88 199 ALA A N 1
ATOM 1527 C CA . ALA A 1 199 ? -15.639 -2.234 -3.505 1.00 93.88 199 ALA A CA 1
ATOM 1528 C C . ALA A 1 199 ? -15.712 -1.635 -2.088 1.00 93.88 199 ALA A C 1
ATOM 1530 O O . ALA A 1 199 ? -16.039 -2.345 -1.130 1.00 93.88 199 ALA A O 1
ATOM 1531 N N . VAL A 1 200 ? -15.486 -0.322 -1.946 1.00 96.06 200 VAL A N 1
ATOM 1532 C CA . VAL A 1 200 ? -15.678 0.401 -0.677 1.00 96.06 200 VAL A CA 1
ATOM 1533 C C . VAL A 1 200 ? -17.141 0.345 -0.239 1.00 96.06 200 VAL A C 1
ATOM 1535 O O . VAL A 1 200 ? -17.402 0.065 0.929 1.00 96.06 200 VAL A O 1
ATOM 1538 N N . GLY A 1 201 ? -18.096 0.552 -1.149 1.00 96.31 201 GLY A N 1
ATOM 1539 C CA . GLY A 1 201 ? -19.530 0.482 -0.861 1.00 96.31 201 GLY A CA 1
ATOM 1540 C C . GLY A 1 201 ? -19.970 -0.888 -0.335 1.00 96.31 201 GLY A C 1
ATOM 1541 O O . GLY A 1 201 ? -20.625 -0.966 0.707 1.00 96.31 201 GLY A O 1
ATOM 1542 N N . ILE A 1 202 ? -19.547 -1.971 -0.994 1.00 96.44 202 ILE A N 1
ATOM 1543 C CA . ILE A 1 202 ? -19.809 -3.355 -0.571 1.00 96.44 202 ILE A CA 1
ATOM 1544 C C . ILE A 1 202 ? -19.182 -3.614 0.801 1.00 96.44 202 ILE A C 1
ATOM 1546 O O . ILE A 1 202 ? -19.868 -4.067 1.721 1.00 96.44 202 ILE A O 1
ATOM 1550 N N . ALA A 1 203 ? -17.898 -3.285 0.978 1.00 95.50 203 ALA A N 1
ATOM 1551 C CA . ALA A 1 203 ? -17.211 -3.477 2.251 1.00 95.50 203 ALA A CA 1
ATOM 1552 C C . ALA A 1 203 ? -17.885 -2.681 3.381 1.00 95.50 203 ALA A C 1
ATOM 1554 O O . ALA A 1 203 ? -18.111 -3.219 4.465 1.00 95.50 203 ALA A O 1
ATOM 1555 N N . TYR A 1 204 ? -18.278 -1.432 3.127 1.00 96.25 204 TYR A N 1
ATOM 1556 C CA . TYR A 1 204 ? -18.989 -0.589 4.085 1.00 96.25 204 TYR A CA 1
ATOM 1557 C C . TYR A 1 204 ? -20.341 -1.191 4.475 1.00 96.25 204 TYR A C 1
ATOM 1559 O O . TYR A 1 204 ? -20.649 -1.306 5.663 1.00 96.25 204 TYR A O 1
ATOM 1567 N N . ALA A 1 205 ? -21.137 -1.622 3.491 1.00 95.62 205 ALA A N 1
ATOM 1568 C CA . ALA A 1 205 ? -22.445 -2.225 3.718 1.00 95.62 205 ALA A CA 1
ATOM 1569 C C . ALA A 1 205 ? -22.348 -3.504 4.561 1.00 95.62 205 ALA A C 1
ATOM 1571 O O . ALA A 1 205 ? -23.147 -3.700 5.477 1.00 95.62 205 ALA A O 1
ATOM 1572 N N . VAL A 1 206 ? -21.341 -4.341 4.308 1.00 93.38 206 VAL A N 1
ATOM 1573 C CA . VAL A 1 206 ? -21.094 -5.571 5.071 1.00 93.38 206 VAL A CA 1
ATOM 1574 C C . VAL A 1 206 ? -20.605 -5.262 6.493 1.00 93.38 206 VAL A C 1
ATOM 1576 O O . VAL A 1 206 ? -21.032 -5.900 7.460 1.00 93.38 206 VAL A O 1
ATOM 1579 N N . LEU A 1 207 ? -19.740 -4.258 6.657 1.00 89.56 207 LEU A N 1
ATOM 1580 C CA . LEU A 1 207 ? -19.180 -3.889 7.958 1.00 89.56 207 LEU A CA 1
ATOM 1581 C C . LEU A 1 207 ? -20.148 -3.055 8.820 1.00 89.56 207 LEU A C 1
ATOM 1583 O O . LEU A 1 207 ? -19.912 -2.936 10.023 1.00 89.56 207 LEU A O 1
ATOM 1587 N N . ARG A 1 208 ? -21.244 -2.506 8.268 1.00 90.81 208 ARG A N 1
ATOM 1588 C CA . ARG A 1 208 ? -22.157 -1.557 8.954 1.00 90.81 208 ARG A CA 1
ATOM 1589 C C . ARG A 1 208 ? -22.708 -2.029 10.298 1.00 90.81 208 ARG A C 1
ATOM 1591 O O . ARG A 1 208 ? -23.047 -1.218 11.150 1.00 90.81 208 ARG A O 1
ATOM 1598 N N . ASN A 1 209 ? -22.774 -3.343 10.499 1.00 85.25 209 ASN A N 1
ATOM 1599 C CA . ASN A 1 209 ? -23.266 -3.961 1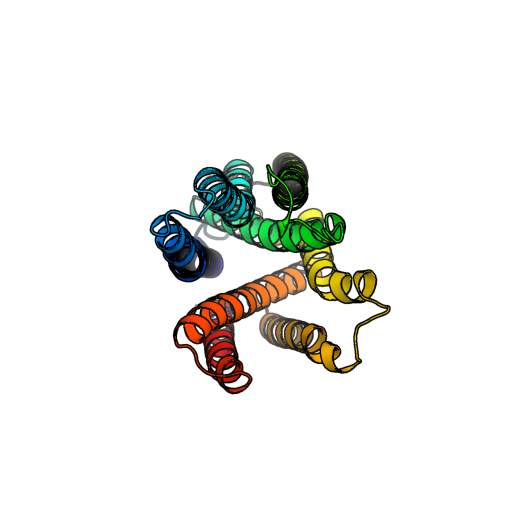1.730 1.00 85.25 209 ASN A CA 1
ATOM 1600 C C . ASN A 1 209 ? -22.200 -4.023 12.848 1.00 85.25 209 ASN A C 1
ATOM 1602 O O . ASN A 1 209 ? -22.442 -4.606 13.911 1.00 85.25 209 ASN A O 1
ATOM 1606 N N . GLN A 1 210 ? -20.997 -3.489 12.622 1.00 83.31 210 GLN A N 1
ATOM 1607 C CA . GLN A 1 210 ? -19.946 -3.385 13.633 1.00 83.31 210 GLN A CA 1
ATOM 1608 C C . GLN A 1 210 ? -20.126 -2.132 14.503 1.00 83.31 210 GLN A C 1
ATOM 1610 O O . GLN A 1 210 ? -20.536 -1.074 14.037 1.00 83.31 210 GLN A O 1
ATOM 1615 N N . LYS A 1 211 ? -19.779 -2.238 15.793 1.00 83.38 211 LYS A N 1
ATOM 1616 C CA . LYS A 1 211 ? -19.833 -1.120 16.752 1.00 83.38 211 LYS A CA 1
ATOM 1617 C C . LYS A 1 211 ? -18.657 -0.157 16.525 1.00 83.38 211 LYS A C 1
ATOM 1619 O O . LYS A 1 211 ? -17.679 -0.192 17.270 1.00 83.38 211 LYS A O 1
ATOM 1624 N N . MET A 1 212 ? -18.728 0.667 15.483 1.00 83.38 212 MET A N 1
ATOM 1625 C CA . MET A 1 212 ? -17.734 1.695 15.146 1.00 83.38 212 MET A CA 1
ATOM 1626 C C . MET A 1 212 ? -18.415 2.997 14.712 1.00 83.38 212 MET A C 1
ATOM 1628 O O . MET A 1 212 ? -19.579 2.992 14.319 1.00 83.38 212 MET A O 1
ATOM 1632 N N . SER A 1 213 ? -17.692 4.120 14.763 1.00 88.88 213 SER A N 1
ATOM 1633 C CA . SER A 1 213 ? -18.177 5.365 14.158 1.00 88.88 213 SER A CA 1
ATOM 1634 C C . SER A 1 213 ? -18.237 5.234 12.633 1.00 88.88 213 SER A C 1
ATOM 1636 O O . SER A 1 213 ? -17.476 4.468 12.041 1.00 88.88 213 SER A O 1
ATOM 1638 N N . ARG A 1 214 ? -19.110 6.013 11.980 1.00 90.44 214 ARG A N 1
ATOM 1639 C CA . ARG A 1 214 ? -19.271 5.991 10.512 1.00 90.44 214 ARG A CA 1
ATOM 1640 C C . ARG A 1 214 ? -17.956 6.243 9.769 1.00 90.44 214 ARG A C 1
ATOM 1642 O O . ARG A 1 214 ? -17.703 5.613 8.751 1.00 90.44 214 ARG A O 1
ATOM 1649 N N . PHE A 1 215 ? -17.120 7.132 10.301 1.00 90.25 215 PHE A N 1
ATOM 1650 C CA . PHE A 1 215 ? -15.831 7.483 9.706 1.00 90.25 215 PHE A CA 1
ATOM 1651 C C . PHE A 1 215 ? -14.787 6.374 9.894 1.00 90.25 215 PHE A C 1
ATOM 1653 O O . PHE A 1 215 ? -14.103 6.003 8.947 1.00 90.25 215 PHE A O 1
ATOM 1660 N N . ALA A 1 216 ? -14.737 5.755 11.080 1.00 90.00 216 ALA A N 1
ATOM 1661 C CA . ALA A 1 216 ? -13.891 4.585 11.307 1.00 90.00 216 ALA A CA 1
ATOM 1662 C C . ALA A 1 216 ? -14.311 3.403 10.424 1.00 90.00 216 ALA A C 1
ATOM 1664 O O . ALA A 1 216 ? -13.456 2.674 9.936 1.00 90.00 216 ALA A O 1
ATOM 1665 N N . LEU A 1 217 ? -15.618 3.234 10.205 1.00 91.75 217 LEU A N 1
ATOM 1666 C CA . LEU A 1 217 ? -16.179 2.219 9.320 1.00 91.75 217 LEU A CA 1
ATOM 1667 C C . LEU A 1 217 ? -15.786 2.450 7.854 1.00 91.75 217 LEU A C 1
ATOM 1669 O O . LEU A 1 217 ? -15.420 1.501 7.167 1.00 91.75 217 LEU A O 1
ATOM 1673 N N . LEU A 1 218 ? -15.821 3.704 7.393 1.00 94.81 218 LEU A N 1
ATOM 1674 C CA . LEU A 1 218 ? -15.380 4.082 6.050 1.00 94.81 218 LEU A CA 1
ATOM 1675 C C . LEU A 1 218 ? -13.890 3.799 5.850 1.00 94.81 218 LEU A C 1
ATOM 1677 O O . LEU A 1 218 ? -13.526 3.113 4.900 1.00 94.81 218 LEU A O 1
ATOM 1681 N N . SER A 1 219 ? -13.035 4.252 6.770 1.00 94.69 219 SER A N 1
ATOM 1682 C CA . SER A 1 219 ? -11.604 3.936 6.719 1.00 94.69 219 SER A CA 1
ATOM 1683 C C . SER A 1 219 ? -11.362 2.431 6.749 1.00 94.69 219 SER A C 1
ATOM 1685 O O . SER A 1 219 ? -10.494 1.929 6.046 1.00 94.69 219 SER A O 1
ATOM 1687 N N . ASP A 1 220 ? -12.161 1.684 7.512 1.00 93.38 220 ASP A N 1
ATOM 1688 C CA . ASP A 1 220 ? -12.057 0.233 7.547 1.00 93.38 220 ASP A CA 1
ATOM 1689 C C . ASP A 1 220 ? -12.399 -0.412 6.203 1.00 93.38 220 ASP A C 1
ATOM 1691 O O . ASP A 1 220 ? -11.675 -1.308 5.770 1.00 93.38 220 ASP A O 1
ATOM 1695 N N . ALA A 1 221 ? -13.462 0.051 5.541 1.00 95.81 221 ALA A N 1
ATOM 1696 C CA . ALA A 1 221 ? -13.861 -0.386 4.205 1.00 95.81 221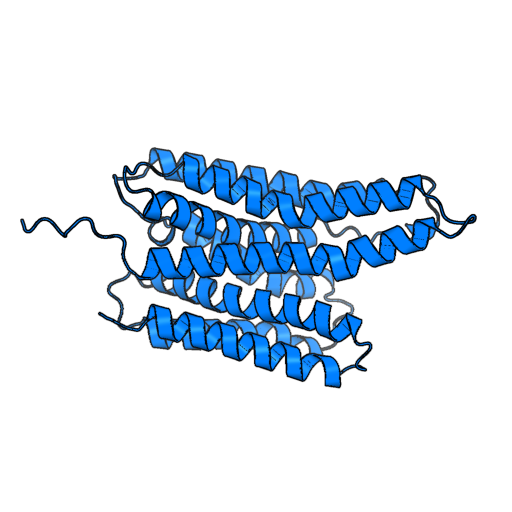 ALA A CA 1
ATOM 1697 C C . ALA A 1 221 ? -12.788 -0.063 3.153 1.00 95.81 221 ALA A C 1
ATOM 1699 O O . ALA A 1 221 ? -12.480 -0.908 2.315 1.00 95.81 221 ALA A O 1
ATOM 1700 N N . ILE A 1 222 ? -12.152 1.106 3.254 1.00 96.75 222 ILE A N 1
ATOM 1701 C CA . ILE A 1 222 ? -11.010 1.490 2.416 1.00 96.75 222 ILE A CA 1
ATOM 1702 C C . ILE A 1 222 ? -9.844 0.511 2.588 1.00 96.75 222 ILE A C 1
ATOM 1704 O O . ILE A 1 222 ? -9.245 0.113 1.593 1.00 96.75 222 ILE A O 1
ATOM 1708 N N . ILE A 1 223 ? -9.542 0.056 3.810 1.00 95.94 223 ILE A N 1
ATOM 1709 C CA . ILE A 1 223 ? -8.504 -0.968 4.025 1.00 95.94 223 ILE A CA 1
ATOM 1710 C C . ILE A 1 223 ? -8.872 -2.302 3.352 1.00 95.94 223 ILE A C 1
ATOM 1712 O O . ILE A 1 223 ? -8.002 -2.934 2.758 1.00 95.94 223 ILE A O 1
ATOM 1716 N N . VAL A 1 224 ? -10.145 -2.725 3.396 1.00 95.81 224 VAL A N 1
ATOM 1717 C CA . VAL A 1 224 ? -10.597 -3.933 2.667 1.00 95.81 224 VAL A CA 1
ATOM 1718 C C . VAL A 1 224 ? -10.370 -3.759 1.165 1.00 95.81 224 VAL A C 1
ATOM 1720 O O . VAL A 1 224 ? -9.793 -4.638 0.529 1.00 95.81 224 VAL A O 1
ATOM 1723 N N . MET A 1 225 ? -10.793 -2.620 0.609 1.00 96.00 225 MET A N 1
ATOM 1724 C CA . MET A 1 225 ? -10.597 -2.307 -0.806 1.00 96.00 225 MET A CA 1
ATOM 1725 C C . MET A 1 225 ? -9.108 -2.291 -1.162 1.00 96.00 225 MET A C 1
ATOM 1727 O O . MET A 1 225 ? -8.730 -2.920 -2.139 1.00 96.00 225 MET A O 1
ATOM 1731 N N . THR A 1 226 ? -8.260 -1.681 -0.327 1.00 96.06 226 THR A N 1
ATOM 1732 C CA . THR A 1 226 ? -6.801 -1.621 -0.524 1.00 96.06 226 THR A CA 1
ATOM 1733 C C . THR A 1 226 ? -6.201 -3.015 -0.674 1.00 96.06 226 THR A C 1
ATOM 1735 O O . THR A 1 226 ? -5.400 -3.248 -1.570 1.00 96.06 226 THR A O 1
ATOM 1738 N N . ILE A 1 227 ? -6.616 -3.961 0.171 1.00 96.31 227 ILE A N 1
ATOM 1739 C CA . ILE A 1 227 ? -6.142 -5.349 0.114 1.00 96.31 227 ILE A CA 1
ATOM 1740 C C . ILE A 1 227 ? -6.515 -6.010 -1.217 1.00 96.31 227 ILE A C 1
ATOM 1742 O O . ILE A 1 227 ? -5.667 -6.648 -1.838 1.00 96.31 227 ILE A O 1
ATOM 1746 N N . GLY A 1 228 ? -7.757 -5.830 -1.675 1.00 96.06 228 GLY A N 1
ATOM 1747 C CA . GLY A 1 228 ? -8.189 -6.311 -2.988 1.00 96.06 228 GLY A CA 1
ATOM 1748 C C . GLY A 1 228 ? -7.417 -5.647 -4.128 1.00 96.06 228 GLY A C 1
ATOM 1749 O O . GLY A 1 228 ? -6.869 -6.337 -4.978 1.00 96.06 228 GLY A O 1
ATOM 1750 N N . TRP A 1 229 ? -7.312 -4.319 -4.098 1.00 94.06 229 TRP A N 1
ATOM 1751 C CA . TRP A 1 229 ? -6.662 -3.509 -5.127 1.00 94.06 229 TRP A CA 1
ATOM 1752 C C . TRP A 1 229 ? -5.188 -3.859 -5.317 1.00 94.06 229 TRP A C 1
ATOM 1754 O O . TRP A 1 229 ? -4.751 -4.148 -6.426 1.00 94.06 229 TRP A O 1
ATOM 1764 N N . VAL A 1 230 ? -4.426 -3.909 -4.223 1.00 94.44 230 VAL A N 1
ATOM 1765 C CA . VAL A 1 230 ? -3.008 -4.286 -4.268 1.00 94.44 230 VAL A CA 1
ATOM 1766 C C . VAL A 1 230 ? -2.849 -5.719 -4.783 1.00 94.44 230 VAL A C 1
ATOM 1768 O O . VAL A 1 230 ? -1.911 -5.997 -5.521 1.00 94.44 230 VAL A O 1
ATOM 1771 N N . SER A 1 231 ? -3.788 -6.620 -4.471 1.00 95.69 231 SER A N 1
ATOM 1772 C CA . SER A 1 231 ? -3.770 -7.989 -5.006 1.00 95.69 231 SER A CA 1
ATOM 1773 C C . SER A 1 231 ? -4.006 -8.042 -6.515 1.00 95.69 231 SER A C 1
ATOM 1775 O O . SER A 1 231 ? -3.362 -8.848 -7.177 1.00 95.69 231 SER A O 1
ATOM 1777 N N . ILE A 1 232 ? -4.887 -7.188 -7.056 1.00 93.44 232 ILE A N 1
ATOM 1778 C CA . ILE A 1 232 ? -5.083 -7.050 -8.510 1.00 93.44 232 ILE A CA 1
ATOM 1779 C C . ILE A 1 232 ? -3.769 -6.618 -9.153 1.00 93.44 232 ILE A C 1
ATOM 1781 O O . ILE A 1 232 ? -3.319 -7.271 -10.082 1.00 93.44 232 ILE A O 1
ATOM 1785 N N . TRP A 1 233 ? -3.126 -5.576 -8.622 1.00 90.50 233 TRP A N 1
ATOM 1786 C CA . TRP A 1 233 ? -1.872 -5.055 -9.175 1.00 90.50 233 TRP A CA 1
ATOM 1787 C C . TRP A 1 233 ? -0.724 -6.078 -9.142 1.00 90.50 233 TRP A C 1
ATOM 1789 O O . TRP A 1 233 ? 0.022 -6.220 -10.110 1.00 90.50 233 TRP A O 1
ATOM 1799 N N . ILE A 1 234 ? -0.603 -6.837 -8.046 1.00 93.06 234 ILE A N 1
ATOM 1800 C CA . ILE A 1 234 ? 0.362 -7.941 -7.949 1.00 93.06 234 ILE A CA 1
ATOM 1801 C C . ILE A 1 234 ? 0.048 -9.018 -8.995 1.00 93.06 234 ILE A C 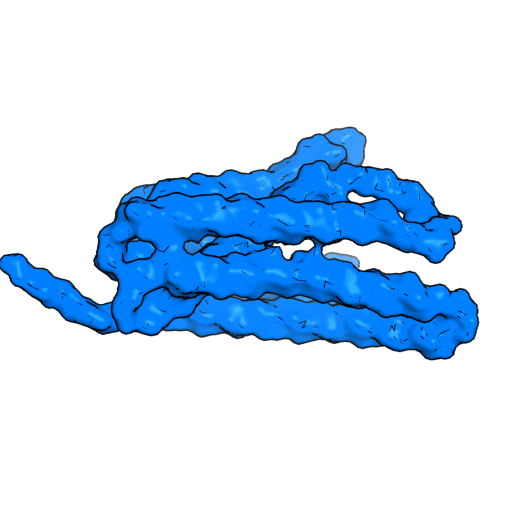1
ATOM 1803 O O . ILE A 1 234 ? 0.947 -9.482 -9.692 1.00 93.06 234 ILE A O 1
ATOM 1807 N N . ALA A 1 235 ? -1.216 -9.439 -9.096 1.00 92.50 235 ALA A N 1
ATOM 1808 C CA . ALA A 1 235 ? -1.626 -10.471 -10.041 1.00 92.50 235 ALA A CA 1
ATOM 1809 C C . ALA A 1 235 ? -1.384 -10.037 -11.492 1.00 92.50 235 ALA A C 1
ATOM 1811 O O . ALA A 1 235 ? -0.837 -10.816 -12.265 1.00 92.50 235 ALA A O 1
ATOM 1812 N N . ASP A 1 236 ? -1.701 -8.788 -11.818 1.00 89.19 236 ASP A N 1
ATOM 1813 C CA . ASP A 1 236 ? -1.479 -8.196 -13.134 1.00 89.19 236 ASP A CA 1
ATOM 1814 C C . ASP A 1 236 ? 0.001 -8.208 -13.521 1.00 89.19 236 ASP A C 1
ATOM 1816 O O . ASP A 1 236 ? 0.370 -8.679 -14.596 1.00 89.19 236 ASP A O 1
ATOM 1820 N N . SER A 1 237 ? 0.870 -7.841 -12.578 1.00 87.81 237 SER A N 1
ATOM 1821 C CA . SER A 1 237 ? 2.321 -7.917 -12.763 1.00 87.81 237 SER A CA 1
ATOM 1822 C C . SER A 1 237 ? 2.782 -9.343 -13.112 1.00 87.81 237 SER A C 1
ATOM 1824 O O . SER A 1 237 ? 3.594 -9.534 -14.017 1.00 87.81 237 SER A O 1
ATOM 1826 N N . PHE A 1 238 ? 2.233 -10.367 -12.448 1.00 87.25 238 PHE A N 1
ATOM 1827 C CA . PHE A 1 238 ? 2.556 -11.770 -12.736 1.00 87.25 238 PHE A CA 1
ATOM 1828 C C . PHE A 1 238 ? 1.972 -12.279 -14.054 1.00 87.25 238 PHE A C 1
ATOM 1830 O O . PHE A 1 238 ? 2.651 -13.000 -14.783 1.00 87.25 238 PHE A O 1
ATOM 1837 N N . VAL A 1 239 ? 0.729 -11.925 -14.375 1.00 86.50 239 VAL A N 1
ATOM 1838 C CA . VAL A 1 239 ? 0.093 -12.324 -15.637 1.00 86.50 239 VAL A CA 1
ATOM 1839 C C . VAL A 1 239 ? 0.813 -11.674 -16.820 1.00 86.50 239 VAL A C 1
ATOM 1841 O O . VAL A 1 239 ? 1.048 -12.340 -17.829 1.00 86.50 239 VAL A O 1
ATOM 1844 N N . GLY A 1 240 ? 1.270 -10.429 -16.665 1.00 81.00 240 GLY A N 1
ATOM 1845 C CA . GLY A 1 240 ? 2.119 -9.748 -17.640 1.00 81.00 240 GLY A CA 1
ATOM 1846 C C . GLY A 1 240 ? 3.419 -10.503 -17.939 1.00 81.00 240 GLY A C 1
ATOM 1847 O O . GLY A 1 240 ? 3.823 -10.590 -19.098 1.00 81.00 240 GLY A O 1
ATOM 1848 N N . MET A 1 241 ? 4.042 -11.143 -16.938 1.00 81.94 241 MET A N 1
ATOM 1849 C CA . MET A 1 241 ? 5.231 -11.987 -17.160 1.00 81.94 241 MET A CA 1
ATOM 1850 C C . MET A 1 241 ? 4.948 -13.216 -18.031 1.00 81.94 241 MET A C 1
ATOM 1852 O O . MET A 1 241 ? 5.851 -13.707 -18.705 1.00 81.94 241 MET A O 1
ATOM 1856 N N . LEU A 1 242 ? 3.710 -13.714 -18.033 1.00 84.56 242 LEU A N 1
ATOM 1857 C CA . LEU A 1 242 ? 3.294 -14.847 -18.861 1.00 84.56 242 LEU A CA 1
ATOM 1858 C C . LEU A 1 242 ? 3.015 -14.446 -20.319 1.00 84.56 242 LEU A C 1
ATOM 1860 O O . LEU A 1 242 ? 2.620 -15.299 -21.109 1.00 84.56 242 LEU A O 1
ATOM 1864 N N . GLN A 1 243 ? 3.213 -13.168 -20.673 1.00 82.38 243 GLN A N 1
ATOM 1865 C CA . GLN A 1 243 ? 2.972 -12.617 -22.011 1.00 82.38 243 GLN A CA 1
ATOM 1866 C C . GLN A 1 243 ? 1.544 -12.876 -22.518 1.00 82.38 243 GLN A C 1
ATOM 1868 O O . GLN A 1 243 ? 1.308 -13.004 -23.721 1.00 82.38 243 GLN A O 1
ATOM 1873 N N . VAL A 1 244 ? 0.573 -12.950 -21.602 1.00 78.75 244 VAL A N 1
ATOM 1874 C CA . VAL A 1 244 ? -0.841 -13.055 -21.968 1.00 78.75 244 VAL A CA 1
ATOM 1875 C C . VAL A 1 244 ? -1.262 -11.729 -22.616 1.00 78.75 244 VAL A C 1
ATOM 1877 O O . VAL A 1 244 ? -1.060 -10.674 -22.015 1.00 78.75 244 VAL A O 1
ATOM 1880 N N . PRO A 1 245 ? -1.834 -11.739 -23.831 1.00 75.69 245 PRO A N 1
ATOM 1881 C CA . PRO A 1 245 ? -2.213 -10.510 -24.511 1.00 75.69 245 PRO A CA 1
ATOM 1882 C C . PRO A 1 245 ? -3.364 -9.793 -23.796 1.00 75.69 245 PRO A C 1
ATOM 1884 O O . PRO A 1 245 ? -4.314 -10.408 -23.304 1.00 75.69 245 PRO A O 1
ATOM 1887 N N . TYR A 1 246 ? -3.299 -8.466 -23.790 1.00 67.69 246 TYR A N 1
ATOM 1888 C CA . TYR A 1 246 ? -4.392 -7.608 -23.340 1.00 67.69 246 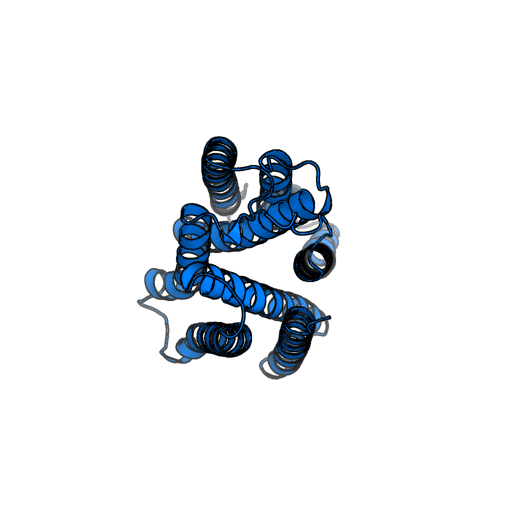TYR A CA 1
ATOM 1889 C C . TYR A 1 246 ? -5.607 -7.745 -24.285 1.00 67.69 246 TYR A C 1
ATOM 1891 O O . TYR A 1 246 ? -5.397 -7.817 -25.499 1.00 67.69 246 TYR A O 1
ATOM 1899 N N . PRO A 1 247 ? -6.868 -7.790 -23.797 1.00 70.25 247 PRO A N 1
ATOM 1900 C CA . PRO A 1 247 ? -7.332 -7.629 -22.410 1.00 70.25 247 PRO A CA 1
ATOM 1901 C C . PRO A 1 247 ? -7.489 -8.950 -21.631 1.00 70.25 247 PRO A C 1
ATOM 1903 O O . PRO A 1 247 ? -8.004 -8.957 -20.515 1.00 70.25 247 PRO A O 1
ATOM 1906 N N . LEU A 1 248 ? -7.082 -10.094 -22.194 1.00 75.12 248 LEU A N 1
ATOM 1907 C CA . LEU A 1 248 ? -7.244 -11.399 -21.533 1.00 75.12 248 LEU A CA 1
ATOM 1908 C C . LEU A 1 248 ? -6.412 -11.509 -20.245 1.00 75.12 248 LEU A C 1
ATOM 1910 O O . LEU A 1 248 ? -6.758 -12.300 -19.369 1.00 75.12 248 LEU A O 1
ATOM 1914 N N . ALA A 1 249 ? -5.356 -10.700 -20.120 1.00 73.56 249 ALA A N 1
ATOM 1915 C CA . ALA A 1 249 ? -4.522 -10.593 -18.926 1.00 73.56 249 ALA A CA 1
ATOM 1916 C C . ALA A 1 249 ? -5.252 -9.999 -17.700 1.00 73.56 249 ALA A C 1
ATOM 1918 O O . ALA A 1 249 ? -4.971 -10.394 -16.568 1.00 73.56 249 ALA A O 1
ATOM 1919 N N . ASP A 1 250 ? -6.238 -9.125 -17.913 1.00 80.56 250 ASP A N 1
ATOM 1920 C CA . ASP A 1 250 ? -6.925 -8.410 -16.830 1.00 80.56 250 ASP A CA 1
ATOM 1921 C C . ASP A 1 250 ? -7.877 -9.317 -16.048 1.00 80.56 250 ASP A C 1
ATOM 1923 O O . ASP A 1 250 ? -8.020 -9.208 -14.827 1.00 80.56 250 ASP A O 1
ATOM 1927 N N . ILE A 1 251 ? -8.546 -10.235 -16.751 1.00 86.50 251 ILE A N 1
ATOM 1928 C CA . ILE A 1 251 ? -9.603 -11.077 -16.179 1.00 86.50 251 ILE A CA 1
ATOM 1929 C C . ILE A 1 251 ? -9.066 -11.929 -15.011 1.00 86.50 251 ILE A C 1
ATOM 1931 O O . ILE A 1 251 ? -9.656 -11.869 -13.926 1.00 86.50 251 ILE A O 1
ATOM 1935 N N . PRO A 1 252 ? -7.954 -12.686 -15.151 1.00 88.12 252 PRO A N 1
ATOM 1936 C CA . PRO A 1 252 ? -7.359 -13.416 -14.032 1.00 88.12 252 PRO A CA 1
ATOM 1937 C C . PRO A 1 252 ? -6.989 -12.514 -12.848 1.00 88.12 252 PRO A C 1
ATOM 1939 O O . PRO A 1 252 ? -7.242 -12.883 -11.698 1.00 88.12 252 PRO A O 1
ATOM 1942 N N . SER A 1 253 ? -6.446 -11.325 -13.112 1.00 90.62 253 SER A N 1
ATOM 1943 C CA . SER A 1 253 ? -6.015 -10.368 -12.087 1.00 90.62 253 SER A CA 1
ATOM 1944 C C . SER A 1 253 ? -7.191 -9.858 -11.258 1.00 90.62 253 SER A C 1
ATOM 1946 O O . SER A 1 253 ? -7.143 -9.871 -10.023 1.00 90.62 253 SER A O 1
ATOM 1948 N N . TYR A 1 254 ? -8.300 -9.505 -11.915 1.00 90.50 254 TYR A N 1
ATOM 1949 C CA . TYR A 1 254 ? -9.543 -9.125 -11.243 1.00 90.50 254 TYR A CA 1
ATOM 1950 C C . TYR A 1 254 ? -10.167 -10.284 -10.458 1.00 90.50 254 TYR A C 1
ATOM 1952 O O . TYR A 1 254 ? -10.641 -10.067 -9.340 1.00 90.50 254 TYR A O 1
ATOM 1960 N N . ILE A 1 255 ? -10.134 -11.516 -10.983 1.00 92.38 255 ILE A N 1
ATOM 1961 C CA . ILE A 1 255 ? -10.625 -12.706 -10.267 1.00 92.38 255 ILE A CA 1
ATOM 1962 C C . ILE A 1 255 ? -9.816 -12.930 -8.983 1.00 92.38 255 ILE A C 1
ATOM 1964 O O . ILE A 1 255 ? -10.404 -13.090 -7.911 1.00 92.38 255 ILE A O 1
ATOM 1968 N N . ILE A 1 256 ? -8.482 -12.894 -9.060 1.00 93.12 256 ILE A N 1
ATOM 1969 C CA . ILE A 1 256 ? -7.603 -13.047 -7.892 1.00 93.12 256 ILE A CA 1
ATOM 1970 C C . ILE A 1 256 ? -7.881 -11.935 -6.876 1.00 93.12 256 ILE A C 1
ATOM 1972 O O . ILE A 1 256 ? -8.105 -12.218 -5.695 1.00 93.12 256 ILE A O 1
ATOM 1976 N N . GLY A 1 257 ? -7.948 -10.683 -7.329 1.00 94.00 257 GLY A N 1
ATOM 1977 C CA . GLY A 1 257 ? -8.293 -9.539 -6.491 1.00 94.00 257 GLY A CA 1
ATOM 1978 C C . GLY A 1 257 ? -9.621 -9.700 -5.759 1.00 94.00 257 GLY A C 1
ATOM 1979 O O . GLY A 1 257 ? -9.700 -9.464 -4.551 1.00 94.00 257 GLY A O 1
ATOM 1980 N N . LEU A 1 258 ? -10.656 -10.161 -6.464 1.00 95.12 258 LEU A N 1
ATOM 1981 C CA . LEU A 1 258 ? -11.985 -10.395 -5.907 1.00 95.12 258 LEU A CA 1
ATOM 1982 C C . LEU A 1 258 ? -11.992 -11.542 -4.889 1.00 95.12 258 LEU A C 1
ATOM 1984 O O . LEU A 1 258 ? -12.645 -11.421 -3.848 1.00 95.12 258 LEU A O 1
ATOM 1988 N N . ILE A 1 259 ? -11.240 -12.620 -5.131 1.00 96.50 259 ILE A N 1
ATOM 1989 C CA . ILE A 1 259 ? -11.076 -13.725 -4.174 1.00 96.50 259 ILE A CA 1
ATOM 1990 C C . ILE A 1 259 ? -10.392 -13.224 -2.899 1.00 96.50 259 ILE A C 1
ATOM 1992 O O . ILE A 1 259 ? -10.887 -13.489 -1.799 1.00 96.50 259 ILE A O 1
ATOM 1996 N N . VAL A 1 260 ? -9.292 -12.473 -3.017 1.00 96.81 260 VAL A N 1
ATOM 1997 C CA . VAL A 1 260 ? -8.556 -11.948 -1.855 1.00 96.81 260 VAL A CA 1
ATOM 1998 C C . VAL A 1 260 ? -9.408 -10.941 -1.079 1.00 96.81 260 VAL A C 1
ATOM 2000 O O . VAL A 1 260 ? -9.523 -11.057 0.144 1.00 96.81 260 VAL A O 1
ATOM 2003 N N . PHE A 1 261 ? -10.075 -10.013 -1.774 1.00 96.75 261 PHE A N 1
ATOM 2004 C CA . PHE A 1 261 ? -11.024 -9.059 -1.193 1.00 96.75 261 PHE A CA 1
ATOM 2005 C C . PHE A 1 261 ? -12.135 -9.771 -0.413 1.00 96.75 261 PHE A C 1
ATOM 2007 O O . PHE A 1 261 ? -12.358 -9.481 0.766 1.00 96.75 261 PHE A O 1
ATOM 2014 N N . SER A 1 262 ? -12.801 -10.739 -1.047 1.00 96.25 262 SER A N 1
ATOM 2015 C CA . SER A 1 262 ? -13.933 -11.463 -0.462 1.00 96.25 262 SER A CA 1
ATOM 2016 C C . SER A 1 262 ? -13.497 -12.308 0.731 1.00 96.25 262 SER A C 1
ATOM 2018 O O . SER A 1 262 ? -14.157 -12.299 1.770 1.00 96.25 262 SER A O 1
ATOM 2020 N N . THR A 1 263 ? -12.348 -12.980 0.624 1.00 96.25 263 THR A N 1
ATOM 2021 C CA . THR A 1 263 ? -11.766 -13.783 1.708 1.00 96.25 263 THR A CA 1
ATOM 2022 C C . THR A 1 263 ? -11.414 -12.908 2.904 1.00 96.25 263 THR A C 1
ATOM 2024 O O . THR A 1 263 ? -11.793 -13.224 4.035 1.00 96.25 263 THR A O 1
ATOM 2027 N N . TYR A 1 264 ? -10.736 -11.781 2.673 1.00 95.38 264 TYR A N 1
ATOM 2028 C CA . TYR A 1 264 ? -10.390 -10.844 3.736 1.00 95.38 264 TYR A CA 1
ATOM 2029 C C . TYR A 1 264 ? -11.644 -10.289 4.420 1.00 95.38 264 TYR A C 1
ATOM 2031 O O . TYR A 1 264 ? -11.747 -10.336 5.649 1.00 95.38 264 TYR A O 1
ATOM 2039 N N . LEU A 1 265 ? -12.624 -9.821 3.641 1.00 94.25 265 LEU A N 1
ATOM 2040 C CA . LEU A 1 265 ? -13.882 -9.282 4.156 1.00 94.25 265 LEU A CA 1
ATOM 2041 C C . LEU A 1 265 ? -14.649 -10.327 4.978 1.00 94.25 265 LEU A C 1
ATOM 2043 O O . LEU A 1 265 ? -15.080 -10.037 6.096 1.00 94.25 265 LEU A O 1
ATOM 2047 N N . PHE A 1 266 ? -14.757 -11.558 4.472 1.00 93.75 266 PHE A N 1
ATOM 2048 C CA . PHE A 1 266 ? -15.409 -12.670 5.161 1.00 93.75 266 PHE A CA 1
ATOM 2049 C C . PHE A 1 266 ? -14.740 -12.984 6.504 1.00 93.75 266 PHE A C 1
ATOM 2051 O O . PHE A 1 266 ? -15.407 -13.009 7.543 1.00 93.75 266 PHE A O 1
ATOM 2058 N N . LEU A 1 267 ? -13.414 -13.161 6.514 1.00 91.81 267 LEU A N 1
ATOM 2059 C CA . LEU A 1 267 ? -12.656 -13.442 7.737 1.00 91.81 267 LEU A CA 1
ATOM 2060 C C . LEU A 1 267 ? -12.779 -12.307 8.760 1.00 91.81 267 LEU A C 1
ATOM 2062 O O . LEU A 1 267 ? -12.801 -12.557 9.965 1.00 91.81 267 LEU A O 1
ATOM 2066 N N . ARG A 1 268 ? -12.897 -11.063 8.291 1.00 85.75 268 ARG A N 1
ATOM 2067 C CA . ARG A 1 268 ? -13.021 -9.873 9.137 1.00 85.75 268 ARG A CA 1
ATOM 2068 C C . ARG A 1 268 ? -14.388 -9.733 9.802 1.00 85.75 268 ARG A C 1
ATOM 2070 O O . ARG A 1 268 ? -14.479 -9.172 10.895 1.00 85.75 268 ARG A O 1
ATOM 2077 N N . VAL A 1 269 ? -15.444 -10.211 9.149 1.00 87.06 269 VAL A N 1
ATOM 2078 C CA . VAL A 1 269 ? -16.831 -10.132 9.637 1.00 87.06 269 VAL A CA 1
ATOM 2079 C C . VAL A 1 269 ? -17.188 -11.330 10.508 1.00 87.06 269 VAL A C 1
ATOM 2081 O O . VAL A 1 269 ? -18.037 -11.200 11.393 1.00 87.06 269 VAL A O 1
ATOM 2084 N N . ARG A 1 270 ? -16.534 -12.480 10.295 1.00 81.50 270 ARG A N 1
ATOM 2085 C CA . ARG A 1 270 ? -16.774 -13.718 11.040 1.00 81.50 270 ARG A CA 1
ATOM 2086 C C . ARG A 1 270 ? -16.550 -13.497 12.540 1.00 81.50 270 ARG A C 1
ATOM 2088 O O . ARG A 1 270 ? -15.426 -13.505 13.038 1.00 81.50 270 ARG A O 1
ATOM 2095 N N . ARG A 1 271 ? -17.654 -13.293 13.263 1.00 61.09 271 ARG A N 1
ATOM 2096 C CA . ARG A 1 271 ? -17.682 -13.224 14.725 1.00 61.09 271 ARG A CA 1
ATOM 2097 C C . ARG A 1 271 ? -17.377 -14.619 15.274 1.00 61.09 271 ARG A C 1
ATOM 2099 O O . ARG A 1 271 ? -18.009 -15.591 14.867 1.00 61.09 271 ARG A O 1
ATOM 2106 N N . ARG A 1 272 ? -16.404 -14.702 16.175 1.00 48.59 272 ARG A N 1
ATOM 2107 C CA . ARG A 1 272 ? -16.435 -15.682 17.259 1.00 48.59 272 ARG A CA 1
ATOM 2108 C C . ARG A 1 272 ? -16.909 -14.935 18.492 1.00 48.59 272 ARG A C 1
ATOM 2110 O O . ARG A 1 272 ? -16.342 -13.843 18.732 1.00 48.59 272 ARG A O 1
#

Foldseek 3Di:
DDDPDPDDDLLLVLLLVLLVVLLVLQVVLCCVLPVVVLVVVVVDPPDPNVQSVVVSVLVCCLRNVQLQLLLVLQLVLAQEPDNSQSSSSSSLSSLLSVLQLLLVLLVLDDPPDPCVPDPHNVSVSSSRVVSSVVSSVVSNVVSVVDSVPDDYPDHCLQPVVSLVSSVCSNLSSQCSVCVSCVVPDDPVSCCSVVVLVVQLVVLLVLCVPDPDDSSSSSSVSNSLSSSLVSQLVSQLSVLVVVVDDPPVSNVRSNVRSVVRSVVSSVSNNDDD

Radius of gyration: 19.91 Å; Cα contacts (8 Å, |Δi|>4): 282; chains: 1; bounding box: 51×33×60 Å

Nearest PDB structures (foldseek):
  3n3d-assembly1_A  TM=1.921E-01  e=1.871E+00  Levilactobacillus brevis ATCC 367
  4jyx-assembly2_B  TM=2.013E-01  e=3.509E+00  Paraglaciecola sp. T6c

Secondary structure (DSSP, 8-state):
------PPPHHHHHHHHHHHHHHHHHHHHHIIIIIHHHHHHTTSTTS-HHHHHHHHHHHHHHHHHHHHHHHHHHHHT---S-HHHHHHHHHHHHHHHHHHHHHHHHHT----TTGGG-SS-HHHHHHHHHHHHHHHHHHHHHHHHHHHHPPTT--GGG-HHHHHHHHHHHHHHHHHHHHHSTTT--GGGGHHHHHHHHHHHHHHHHHTTSSS-HHHHHHHHHHHHHHHHHHHHHHHHHHHHTTPPTTTTHHHHHHHHHHHHHHHHHHHH---

Mean predicted aligned error: 7.03 Å

pLDDT: mean 83.96, std 15.35, range [30.91, 97.62]

Sequence (272 aa):
MKKTNNTPTLRHKITTIFGYALFGAVVLSFLLTTVVPMVSALQYTTARHANIIVLIIVFAVALILPALASYLIGDTSTNSKKETLHRYNGVLFGFAAYWVAMLMSWVGFSTVFGVSDQSFPVPLIATNVAPVVLTIFIMTILAFAFAKKQKKNTSALQYLPYQILLTVSVVGAFVAPYISEAPYVSFDGAGWLVIPAIAVGIAYAVLRNQKMSRFALLSDAIIVMTIGWVSIWIADSFVGMLQVPYPLADIPSYIIGLIVFSTYLFLRVRRR